Protein AF-0000000077715214 (afdb_homodimer)

Secondary structure (DSSP, 8-state):
-PPPEEEEE-TT--EE------SSEEEEEEEETTS-EEEEEEEETTEEEE-GGGTTTEEE-HHHHHTT---EEE-S--GGG-EEEEEEETTTEEEEEEEEE--TTS---------SSS-----EEE--B------/-PPPEEEEE-TT--EE------SSEEEEEEEETTS-EEEEEEEETTEEEE-GGGTTTEEE-HHHHHTT---EEE-S--GGG-EEEEEEETTTEEEEEEEEE--TTS---------SSS-----EEE--B------

InterPro domains:
  IPR013106 Immunoglobulin V-set domain [PF07686] (7-84)
  IPR013783 Immunoglobulin-like fold [G3DSA:2.60.40.10] (1-109)
  IPR036179 Immunoglobulin-like domain superfamily [SSF48726] (3-102)
  IPR050504 BTN/MOG-like [PTHR24100] (2-103)

Organism: NCBI:txid369639

Solvent-accessible surface area (backbone atoms only — not comparable to full-atom values): 15029 Å² total; per-residue (Å²): 122,72,72,44,40,31,32,46,47,42,61,62,38,35,33,48,50,97,54,79,50,46,77,56,28,25,38,34,37,33,39,31,83,84,58,47,74,44,65,44,38,36,38,40,69,83,42,80,47,55,33,82,94,35,54,92,30,52,45,73,28,64,74,39,41,76,73,75,34,49,25,42,27,41,41,57,33,42,62,79,67,19,29,34,34,39,36,32,34,61,73,63,48,69,47,35,32,36,35,44,46,36,56,92,87,50,71,71,73,76,70,63,82,64,56,96,77,74,76,68,83,50,65,70,41,70,54,60,62,57,74,72,69,81,129,123,71,72,46,40,30,32,46,47,43,62,62,38,37,35,50,51,96,54,80,50,45,78,57,29,25,37,35,36,33,38,30,80,84,60,48,74,44,65,44,36,38,37,37,68,82,42,81,47,55,34,85,94,36,54,91,30,51,45,74,29,64,74,40,41,77,72,75,35,49,26,41,27,40,41,56,34,43,62,79,66,19,29,34,33,39,35,32,34,59,72,63,48,69,47,34,34,36,36,43,45,38,55,94,86,51,71,72,73,76,69,63,83,63,56,96,78,74,78,69,85,51,67,69,43,71,54,60,61,58,73,72,70,81,126

pLDDT: mean 78.72, std 21.44, range [30.53, 98.06]

Radius of gyration: 19.39 Å; Cα contacts (8 Å, |Δi|>4): 602; chains: 2; bounding box: 37×60×42 Å

Structure (mmCIF, N/CA/C/O backbone):
data_AF-0000000077715214-model_v1
#
loop_
_entity.id
_entity.type
_entity.pdbx_description
1 polymer 'Immunoglobulin V-set domain-containing protein'
#
loop_
_atom_site.group_PDB
_atom_site.id
_atom_site.type_symbol
_atom_site.label_atom_id
_atom_site.label_alt_id
_atom_site.label_comp_id
_atom_site.label_asym_id
_ato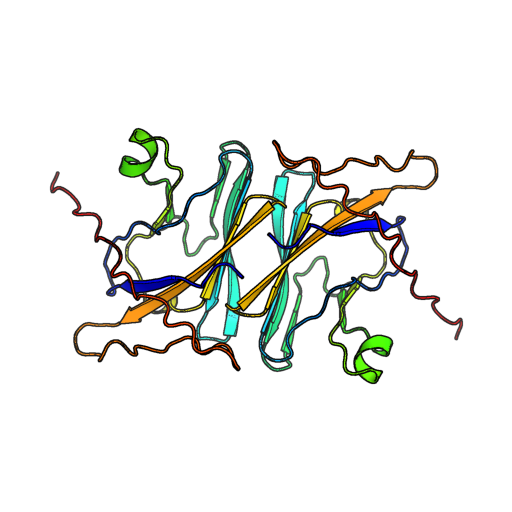m_site.label_entity_id
_atom_site.label_seq_id
_atom_site.pdbx_PDB_ins_code
_atom_site.Cartn_x
_atom_site.Cartn_y
_atom_site.Cartn_z
_atom_site.occupancy
_atom_site.B_iso_or_equiv
_atom_site.auth_seq_id
_atom_site.auth_comp_id
_atom_site.auth_asym_id
_atom_site.auth_atom_id
_atom_site.pdbx_PDB_model_num
ATOM 1 N N . MET A 1 1 ? -5.102 -5.531 15.375 1 40.94 1 MET A N 1
ATOM 2 C CA . MET A 1 1 ? -5.227 -4.578 14.281 1 40.94 1 MET A CA 1
ATOM 3 C C . MET A 1 1 ? -4.73 -3.197 14.695 1 40.94 1 MET A C 1
ATOM 5 O O . MET A 1 1 ? -4.984 -2.756 15.82 1 40.94 1 MET A O 1
ATOM 9 N N . VAL A 1 2 ? -3.57 -2.76 14.258 1 49.41 2 VAL A N 1
ATOM 10 C CA . VAL A 1 2 ? -3.094 -1.436 14.648 1 49.41 2 VAL A CA 1
ATOM 11 C C . VAL A 1 2 ? -4.16 -0.391 14.328 1 49.41 2 VAL A C 1
ATOM 13 O O . VAL A 1 2 ? -4.734 -0.39 13.242 1 49.41 2 VAL A O 1
ATOM 16 N N . PRO A 1 3 ? -4.594 0.184 15.344 1 57.06 3 PRO A N 1
ATOM 17 C CA . PRO A 1 3 ? -5.645 1.185 15.141 1 57.06 3 PRO A CA 1
ATOM 18 C C . PRO A 1 3 ? -5.246 2.268 14.141 1 57.06 3 PRO A C 1
ATOM 20 O O . PRO A 1 3 ? -4.066 2.623 14.047 1 57.06 3 PRO A O 1
ATOM 23 N N . THR A 1 4 ? -6.234 2.475 13.203 1 72.56 4 THR A N 1
ATOM 24 C CA . THR A 1 4 ? -6.078 3.578 12.258 1 72.56 4 THR A CA 1
ATOM 25 C C . THR A 1 4 ? -6.023 4.914 13 1 72.56 4 THR A C 1
ATOM 27 O O . THR A 1 4 ? -6.852 5.18 13.867 1 72.56 4 THR A O 1
ATOM 30 N N . ARG A 1 5 ? -4.945 5.652 12.883 1 74.94 5 ARG A N 1
ATOM 31 C CA . ARG A 1 5 ? -4.836 7 13.43 1 74.94 5 ARG A CA 1
ATOM 32 C C . ARG A 1 5 ? -5.578 8.008 12.562 1 74.94 5 ARG A C 1
ATOM 34 O O . ARG A 1 5 ? -5.531 7.922 11.328 1 74.94 5 ARG A O 1
ATOM 41 N N . ILE A 1 6 ? -6.359 8.906 13.266 1 82.38 6 ILE A N 1
ATOM 42 C CA . ILE A 1 6 ? -7.059 9.961 12.547 1 82.38 6 ILE A CA 1
ATOM 43 C C . ILE A 1 6 ? -6.371 11.297 12.789 1 82.38 6 ILE A C 1
ATOM 45 O O . ILE A 1 6 ? -6.164 11.695 13.938 1 82.38 6 ILE A O 1
ATOM 49 N N . ILE A 1 7 ? -6.043 11.953 11.719 1 83.06 7 ILE A N 1
ATOM 50 C CA . ILE A 1 7 ? -5.383 13.25 11.836 1 83.06 7 ILE A CA 1
ATOM 51 C C . ILE A 1 7 ? -6.156 14.297 11.031 1 83.06 7 ILE A C 1
ATOM 53 O O . ILE A 1 7 ? -6.738 13.984 9.992 1 83.06 7 ILE A O 1
ATOM 57 N N . SER A 1 8 ? -6.145 15.461 11.539 1 84.62 8 SER A N 1
ATOM 58 C CA . SER A 1 8 ? -6.77 16.594 10.852 1 84.62 8 SER A CA 1
ATOM 59 C C . SER A 1 8 ? -5.738 17.641 10.469 1 84.62 8 SER A C 1
ATOM 61 O O . SER A 1 8 ? -4.781 17.875 11.211 1 84.62 8 SER A O 1
ATOM 63 N N . ALA A 1 9 ? -5.988 18.203 9.281 1 86.25 9 ALA A N 1
ATOM 64 C CA . ALA A 1 9 ? -5.129 19.297 8.82 1 86.25 9 ALA A CA 1
ATOM 65 C C . ALA A 1 9 ? -5.922 20.312 8.016 1 86.25 9 ALA A C 1
ATOM 67 O O . ALA A 1 9 ? -7.062 20.062 7.625 1 86.25 9 ALA A O 1
ATOM 68 N N . HIS A 1 10 ? -5.324 21.516 7.844 1 88.5 10 HIS A N 1
ATOM 69 C CA . HIS A 1 10 ? -5.941 22.562 7.043 1 88.5 10 HIS A CA 1
ATOM 70 C C . HIS A 1 10 ? -5.203 22.75 5.723 1 88.5 10 HIS A C 1
ATOM 72 O O . HIS A 1 10 ? -3.977 22.625 5.672 1 88.5 10 HIS A O 1
ATOM 78 N N . PRO A 1 11 ? -6.023 23.125 4.734 1 92.25 11 PRO A N 1
ATOM 79 C CA . PRO A 1 11 ? -5.352 23.391 3.463 1 92.25 11 PRO A CA 1
ATOM 80 C C . PRO A 1 11 ? -4.246 24.438 3.592 1 92.25 11 PRO A C 1
ATOM 82 O O . PRO A 1 11 ? -4.406 25.422 4.312 1 92.25 11 PRO A O 1
ATOM 85 N N . GLY A 1 12 ? -3.1 24.094 2.922 1 91.88 12 GLY A N 1
ATOM 86 C CA . GLY A 1 12 ? -2 25.047 2.92 1 91.88 12 GLY A CA 1
ATOM 87 C C . GLY A 1 12 ? -1.01 24.828 4.047 1 91.88 12 GLY A C 1
ATOM 88 O O . GLY A 1 12 ? 0.09 25.375 4.035 1 91.88 12 GLY A O 1
ATOM 89 N N . SER A 1 13 ? -1.338 23.984 5.008 1 86.94 13 SER A N 1
ATOM 90 C CA . SER A 1 13 ? -0.454 23.75 6.145 1 86.94 13 SER A CA 1
ATOM 91 C C . SER A 1 13 ? 0.646 22.75 5.785 1 86.94 13 SER A C 1
ATOM 93 O O . SER A 1 13 ? 0.543 22.047 4.785 1 86.94 13 SER A O 1
ATOM 95 N N . ASP A 1 14 ? 1.741 22.859 6.492 1 88.62 14 ASP A N 1
ATOM 96 C CA . ASP A 1 14 ? 2.793 21.844 6.484 1 88.62 14 ASP A CA 1
ATOM 97 C C . ASP A 1 14 ? 2.709 20.953 7.723 1 88.62 14 ASP A C 1
ATOM 99 O O . ASP A 1 14 ? 2.664 21.453 8.852 1 88.62 14 ASP A O 1
ATOM 103 N N . ILE A 1 15 ? 2.74 19.656 7.488 1 89.75 15 ILE A N 1
ATOM 104 C CA . ILE A 1 15 ? 2.586 18.781 8.641 1 89.75 15 ILE A CA 1
ATOM 105 C C . ILE A 1 15 ? 3.631 17.672 8.594 1 89.75 15 ILE A C 1
ATOM 107 O O . ILE A 1 15 ? 4.152 17.344 7.523 1 89.75 15 ILE A O 1
ATOM 111 N N . ILE A 1 16 ? 3.939 17.156 9.805 1 89.88 16 ILE A N 1
ATOM 112 C CA . ILE A 1 16 ? 4.719 15.938 9.914 1 89.88 16 ILE A CA 1
ATOM 113 C C . ILE A 1 16 ? 3.785 14.742 10.125 1 89.88 16 ILE A C 1
ATOM 115 O O . ILE A 1 16 ? 2.941 14.758 11.023 1 89.88 16 ILE A O 1
ATOM 119 N N . LEU A 1 17 ? 3.873 13.82 9.219 1 90.62 17 LEU A N 1
ATOM 120 C CA . LEU A 1 17 ? 3.053 12.625 9.367 1 90.62 17 LEU A CA 1
ATOM 121 C C . LEU A 1 17 ? 3.547 11.773 10.531 1 90.62 17 LEU A C 1
ATOM 123 O O . LEU A 1 17 ? 4.738 11.469 10.625 1 90.62 17 LEU A O 1
ATOM 127 N N . PRO A 1 18 ? 2.631 11.438 11.461 1 85.38 18 PRO A N 1
ATOM 128 C CA . PRO A 1 18 ? 3.039 10.695 12.656 1 85.38 18 PRO A CA 1
ATOM 129 C C . PRO A 1 18 ? 3.303 9.219 12.375 1 85.38 18 PRO A C 1
ATOM 131 O O . PRO A 1 18 ? 2.654 8.352 12.961 1 85.38 18 PRO A O 1
ATOM 134 N N . VAL A 1 19 ? 4.16 8.93 11.586 1 85.94 19 VAL A N 1
ATOM 135 C CA . VAL A 1 19 ? 4.523 7.566 11.227 1 85.94 19 VAL A CA 1
ATOM 136 C C . VAL A 1 19 ? 6.031 7.379 11.359 1 85.94 19 VAL A C 1
ATOM 138 O O . VAL A 1 19 ? 6.789 8.352 11.328 1 85.94 19 VAL A O 1
ATOM 141 N N . HIS A 1 20 ? 6.375 6.172 11.594 1 86.94 20 HIS A N 1
ATOM 142 C CA . HIS A 1 20 ? 7.785 5.805 11.664 1 86.94 20 HIS A CA 1
ATOM 143 C C . HIS A 1 20 ? 8.172 4.902 10.5 1 86.94 20 HIS A C 1
ATOM 145 O O . HIS A 1 20 ? 7.805 3.725 10.469 1 86.94 20 HIS A O 1
ATOM 151 N N . LEU A 1 21 ? 8.977 5.477 9.68 1 91.25 21 LEU A N 1
ATOM 152 C CA . LEU A 1 21 ? 9.406 4.707 8.516 1 91.25 21 LEU A CA 1
ATOM 153 C C . LEU A 1 21 ? 10.633 3.863 8.852 1 91.25 21 LEU A C 1
ATOM 155 O O . LEU A 1 21 ? 11.367 4.176 9.789 1 91.25 21 LEU A O 1
ATOM 159 N N . SER A 1 22 ? 10.766 2.783 8.156 1 90.12 22 SER A N 1
ATOM 160 C CA . SER A 1 22 ? 11.953 1.941 8.281 1 90.12 22 SER A CA 1
ATOM 161 C C . SER A 1 22 ? 13.109 2.48 7.445 1 90.12 22 SER A C 1
ATOM 163 O O . SER A 1 22 ? 12.906 2.943 6.324 1 90.12 22 SER A O 1
ATOM 165 N N . PRO A 1 23 ? 14.352 2.395 7.973 1 86.75 23 PRO A N 1
ATOM 166 C CA . PRO A 1 23 ? 15.5 2.855 7.184 1 86.75 23 PRO A CA 1
ATOM 167 C C . PRO A 1 23 ? 15.797 1.948 5.996 1 86.75 23 PRO A C 1
ATOM 169 O O . PRO A 1 23 ? 16.547 2.336 5.094 1 86.75 23 PRO A O 1
ATOM 172 N N . GLU A 1 24 ? 15.242 0.754 6 1 89.88 24 GLU A N 1
ATOM 173 C CA . GLU A 1 24 ? 15.516 -0.171 4.906 1 89.88 24 GLU A CA 1
ATOM 174 C C . GLU A 1 24 ? 14.57 0.07 3.734 1 89.88 24 GLU A C 1
ATOM 176 O O . GLU A 1 24 ? 15.008 0.373 2.623 1 89.88 24 GLU A O 1
ATOM 181 N N . THR A 1 25 ? 13.289 -0.135 3.963 1 92.19 25 THR A N 1
ATOM 182 C CA . THR A 1 25 ? 12.297 0.072 2.912 1 92.19 25 THR A CA 1
ATOM 183 C C . THR A 1 25 ? 10.953 0.482 3.51 1 92.19 25 THR A C 1
ATOM 185 O O . THR A 1 25 ? 10.523 -0.073 4.523 1 92.19 25 THR A O 1
ATOM 188 N N . SER A 1 26 ? 10.344 1.485 2.953 1 95.56 26 SER A N 1
ATOM 189 C CA . SER A 1 26 ? 9.016 1.944 3.32 1 95.56 26 SER A CA 1
ATOM 190 C C . SER A 1 26 ? 8.25 2.469 2.105 1 95.56 26 SER A C 1
ATOM 192 O O . SER A 1 26 ? 8.867 2.881 1.116 1 95.56 26 SER A O 1
ATOM 194 N N . ALA A 1 27 ? 6.992 2.43 2.172 1 97.44 27 ALA A N 1
ATOM 195 C CA . ALA A 1 27 ? 6.172 2.986 1.099 1 97.44 27 ALA A CA 1
ATOM 196 C C . ALA A 1 27 ? 4.895 3.611 1.652 1 97.44 27 ALA A C 1
ATOM 198 O O . ALA A 1 27 ? 4.426 3.23 2.727 1 97.44 27 ALA A O 1
ATOM 199 N N . TRP A 1 28 ? 4.406 4.641 0.948 1 97.62 28 TRP A N 1
ATOM 200 C CA . TRP A 1 28 ? 3.168 5.34 1.268 1 97.62 28 TRP A CA 1
ATOM 201 C C . TRP A 1 28 ? 2.178 5.25 0.111 1 97.62 28 TRP A C 1
ATOM 203 O O . TRP A 1 28 ? 2.436 5.77 -0.977 1 97.62 28 TRP A O 1
ATOM 213 N N . THR A 1 29 ? 1.051 4.582 0.295 1 97.81 29 THR A N 1
ATOM 214 C CA . THR A 1 29 ? -0.066 4.52 -0.642 1 97.81 29 THR A CA 1
ATOM 215 C C . THR A 1 29 ? -1.294 5.219 -0.067 1 97.81 29 THR A C 1
ATOM 217 O O . THR A 1 29 ? -1.598 5.074 1.119 1 97.81 29 THR A O 1
ATOM 220 N N . SER A 1 30 ? -2.002 5.898 -0.888 1 96.81 30 SER A N 1
ATOM 221 C CA . SER A 1 30 ? -3.164 6.648 -0.422 1 96.81 30 SER A CA 1
ATOM 222 C C . SER A 1 30 ? -4.426 6.234 -1.172 1 96.81 30 SER A C 1
ATOM 224 O O . SER A 1 30 ? -4.414 6.109 -2.398 1 96.81 30 SER A O 1
ATOM 226 N N . ASP A 1 31 ? -5.445 5.973 -0.42 1 95.75 31 ASP A N 1
ATOM 227 C CA . ASP A 1 31 ? -6.797 5.852 -0.957 1 95.75 31 ASP A CA 1
ATOM 228 C C . ASP A 1 31 ? -7.559 7.168 -0.82 1 95.75 31 ASP A C 1
ATOM 230 O O . ASP A 1 31 ? -8.055 7.496 0.261 1 95.75 31 ASP A O 1
ATOM 234 N N . GLY A 1 32 ? -7.73 7.82 -1.931 1 94.06 32 GLY A N 1
ATOM 235 C CA . GLY A 1 32 ? -8.383 9.125 -1.904 1 94.06 32 GLY A CA 1
ATOM 236 C C . GLY A 1 32 ? -9.891 9.031 -1.772 1 94.06 32 GLY A C 1
ATOM 237 O O . GLY A 1 32 ? -10.469 7.949 -1.895 1 94.06 32 GLY A O 1
ATOM 238 N N . LEU A 1 33 ? -10.438 10.25 -1.553 1 91.5 33 LEU A N 1
ATOM 239 C CA . LEU A 1 33 ? -11.883 10.32 -1.411 1 91.5 33 LEU A CA 1
ATOM 240 C C . LEU A 1 33 ? -12.578 10.047 -2.742 1 91.5 33 LEU A C 1
ATOM 242 O O . LEU A 1 33 ? -13.766 9.719 -2.773 1 91.5 33 LEU A O 1
ATOM 246 N N . ASP A 1 34 ? -11.836 10.172 -3.781 1 89.44 34 ASP A N 1
ATOM 247 C CA . ASP A 1 34 ? -12.406 9.922 -5.102 1 89.44 34 ASP A CA 1
ATOM 248 C C . ASP A 1 34 ? -12.438 8.422 -5.41 1 89.44 34 ASP A C 1
ATOM 250 O O . ASP A 1 34 ? -12.898 8.016 -6.477 1 89.44 34 ASP A O 1
ATOM 254 N N . GLY A 1 35 ? -11.953 7.676 -4.551 1 89.19 35 GLY A N 1
ATOM 255 C CA . GLY A 1 35 ? -11.969 6.23 -4.734 1 89.19 35 GLY A CA 1
ATOM 256 C C . GLY A 1 35 ? -10.719 5.699 -5.402 1 89.19 35 GLY A C 1
ATOM 257 O O . GLY A 1 35 ? -10.57 4.488 -5.582 1 89.19 35 GLY A O 1
ATOM 258 N N . GLY A 1 36 ? -9.828 6.551 -5.785 1 92.75 36 GLY A N 1
ATOM 259 C CA . GLY A 1 36 ? -8.586 6.113 -6.398 1 92.75 36 GLY A CA 1
ATOM 260 C C . GLY A 1 36 ? -7.504 5.777 -5.383 1 92.75 36 GLY A C 1
ATOM 261 O O . GLY A 1 36 ? -7.516 6.301 -4.266 1 92.75 36 GLY A O 1
ATOM 262 N N . THR A 1 37 ? -6.66 4.797 -5.734 1 96.25 37 THR A N 1
ATOM 263 C CA . THR A 1 37 ? -5.469 4.488 -4.953 1 96.25 37 THR A CA 1
ATOM 264 C C . THR A 1 37 ? -4.211 4.953 -5.68 1 96.25 37 THR A C 1
ATOM 266 O O . THR A 1 37 ? -4.094 4.789 -6.898 1 96.25 37 THR A O 1
ATOM 269 N N . THR A 1 38 ? -3.309 5.59 -4.957 1 96.75 38 THR A N 1
ATOM 270 C CA . THR A 1 38 ? -2.094 6.117 -5.566 1 96.75 38 THR A CA 1
ATOM 271 C C . THR A 1 38 ? -0.875 5.809 -4.703 1 96.75 38 THR A C 1
ATOM 273 O O . THR A 1 38 ? -0.918 5.969 -3.479 1 96.75 38 THR A O 1
ATOM 276 N N . LEU A 1 39 ? 0.166 5.281 -5.344 1 97.88 39 LEU A N 1
ATOM 277 C CA . LEU A 1 39 ? 1.457 5.207 -4.668 1 97.88 39 LEU A CA 1
ATOM 278 C C . LEU A 1 39 ? 2.133 6.574 -4.637 1 97.88 39 LEU A C 1
ATOM 280 O O . LEU A 1 39 ? 2.49 7.117 -5.684 1 97.88 39 LEU A O 1
ATOM 284 N N . ILE A 1 40 ? 2.34 7.094 -3.486 1 98.06 40 ILE A N 1
ATOM 285 C CA . ILE A 1 40 ? 2.799 8.477 -3.354 1 98.06 40 ILE A CA 1
ATOM 286 C C . ILE A 1 40 ? 4.316 8.5 -3.189 1 98.06 40 ILE A C 1
ATOM 288 O O . ILE A 1 40 ? 5 9.336 -3.789 1 98.06 40 ILE A O 1
ATOM 292 N N . TYR A 1 41 ? 4.84 7.59 -2.381 1 97.19 41 TYR A N 1
ATOM 293 C CA . TYR A 1 41 ? 6.219 7.676 -1.909 1 97.19 41 TYR A CA 1
ATOM 294 C C . TYR A 1 41 ? 6.797 6.285 -1.666 1 97.19 41 TYR A C 1
ATOM 296 O O . TYR A 1 41 ? 6.094 5.383 -1.213 1 97.19 41 TYR A O 1
ATOM 304 N N . HIS A 1 42 ? 7.992 6.121 -1.957 1 96.06 42 HIS A N 1
ATOM 305 C CA . HIS A 1 42 ? 8.711 4.91 -1.573 1 96.06 42 HIS A CA 1
ATOM 306 C C . HIS A 1 42 ? 10.164 5.223 -1.233 1 96.06 42 HIS A C 1
ATOM 308 O O . HIS A 1 42 ? 10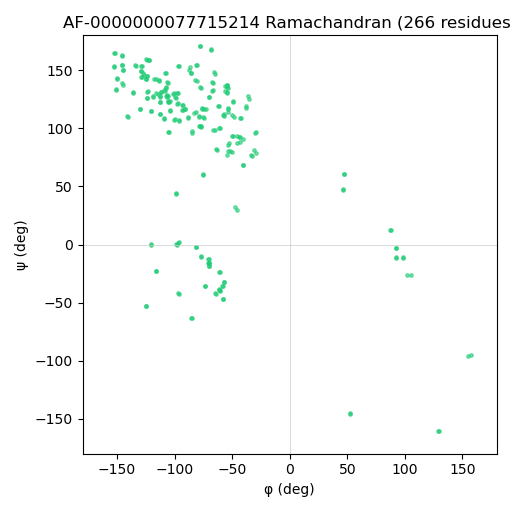.789 6.07 -1.872 1 96.06 42 HIS A O 1
ATOM 314 N N . TYR A 1 43 ? 10.656 4.66 -0.206 1 94.38 43 TYR A N 1
ATOM 315 C CA . TYR A 1 43 ? 12.031 4.73 0.286 1 94.38 43 TYR A CA 1
ATOM 316 C C . TYR A 1 43 ? 12.703 3.369 0.211 1 94.38 43 TYR A C 1
ATOM 318 O O . TYR A 1 43 ? 12.117 2.354 0.596 1 94.38 43 TYR A O 1
ATOM 326 N N . ASN A 1 44 ? 13.852 3.312 -0.356 1 93.69 44 ASN A N 1
ATOM 327 C CA . ASN A 1 44 ? 14.633 2.082 -0.413 1 93.69 44 ASN A CA 1
ATOM 328 C C . ASN A 1 44 ? 16.125 2.352 -0.189 1 93.69 44 ASN A C 1
ATOM 330 O O . ASN A 1 44 ? 16.797 2.891 -1.066 1 93.69 44 ASN A O 1
ATOM 334 N N . LYS A 1 45 ? 16.578 1.918 0.94 1 90.12 45 LYS A N 1
ATOM 335 C CA . LYS A 1 45 ? 18 1.999 1.291 1 90.12 45 LYS A CA 1
ATOM 336 C C . LYS A 1 45 ? 18.562 3.381 0.977 1 90.12 45 LYS A C 1
ATOM 338 O O . LYS A 1 45 ? 19.594 3.498 0.309 1 90.12 45 LYS A O 1
ATOM 343 N N . GLY A 1 46 ? 17.906 4.398 1.35 1 88.38 46 GLY A N 1
ATOM 344 C CA . GLY A 1 46 ? 18.406 5.762 1.255 1 88.38 46 GLY A CA 1
ATOM 345 C C . GLY A 1 46 ? 17.891 6.504 0.038 1 88.38 46 GLY A C 1
ATOM 346 O O . GLY A 1 46 ? 18.094 7.711 -0.092 1 88.38 46 GLY A O 1
ATOM 347 N N . GLN A 1 47 ? 17.297 5.867 -0.83 1 92.06 47 GLN A N 1
ATOM 348 C CA . GLN A 1 47 ? 16.734 6.504 -2.018 1 92.06 47 GLN A CA 1
ATOM 349 C C . GLN A 1 47 ? 15.25 6.797 -1.841 1 92.06 47 GLN A C 1
ATOM 351 O O . GLN A 1 47 ? 14.492 5.938 -1.378 1 92.06 47 GLN A O 1
ATOM 356 N N . GLU A 1 48 ? 14.891 8.078 -2.154 1 93.38 48 GLU A N 1
ATOM 357 C CA . GLU A 1 48 ? 13.5 8.508 -2.086 1 93.38 48 GLU A CA 1
ATOM 358 C C . GLU A 1 48 ? 12.898 8.664 -3.48 1 93.38 48 GLU A C 1
ATOM 360 O O . GLU A 1 48 ? 13.5 9.297 -4.352 1 93.38 48 GLU A O 1
ATOM 365 N N . ILE A 1 49 ? 11.797 8.055 -3.699 1 94.88 49 ILE A N 1
ATOM 366 C CA . ILE A 1 49 ? 11.055 8.234 -4.941 1 94.88 49 ILE A CA 1
ATOM 367 C C . ILE A 1 49 ? 9.633 8.703 -4.629 1 94.88 49 ILE A C 1
ATOM 369 O O . ILE A 1 49 ? 8.961 8.133 -3.766 1 94.88 49 ILE A O 1
ATOM 373 N N . THR A 1 50 ? 9.188 9.75 -5.164 1 96.06 50 THR A N 1
ATOM 374 C CA . THR A 1 50 ? 7.852 10.297 -4.992 1 96.06 50 THR A CA 1
ATOM 375 C C . THR A 1 50 ? 7.156 10.461 -6.34 1 96.06 50 THR A C 1
ATOM 377 O O . THR A 1 50 ? 7.812 10.664 -7.363 1 96.06 50 THR A O 1
ATOM 380 N N . ASN A 1 51 ? 5.852 10.242 -6.324 1 95.38 51 ASN A N 1
ATOM 381 C CA . ASN A 1 51 ? 5.164 10.477 -7.59 1 95.38 51 ASN A CA 1
ATOM 382 C C . ASN A 1 51 ? 5.152 11.961 -7.949 1 95.38 51 ASN A C 1
ATOM 384 O O . ASN A 1 51 ? 5.453 12.812 -7.109 1 95.38 51 ASN A O 1
ATOM 388 N N . ASN A 1 52 ? 4.777 12.273 -9.18 1 93.38 52 ASN A N 1
ATOM 389 C CA . ASN A 1 52 ? 4.926 13.617 -9.734 1 93.38 52 ASN A CA 1
ATOM 390 C C . ASN A 1 52 ? 4.129 14.648 -8.945 1 93.38 52 ASN A C 1
ATOM 392 O O . ASN A 1 52 ? 4.621 15.742 -8.672 1 93.38 52 ASN A O 1
ATOM 396 N N . ASP A 1 53 ? 2.977 14.359 -8.492 1 94.25 53 ASP A N 1
ATOM 397 C CA . ASP A 1 53 ? 2.088 15.297 -7.816 1 94.25 53 ASP A CA 1
ATOM 398 C C . ASP A 1 53 ? 2.621 15.664 -6.434 1 94.25 53 ASP A C 1
ATOM 400 O O . ASP A 1 53 ? 2.227 16.688 -5.859 1 94.25 53 ASP A O 1
ATOM 404 N N . TYR A 1 54 ? 3.559 14.867 -5.949 1 97 54 TYR A N 1
ATOM 405 C CA . TYR A 1 54 ? 3.973 15.039 -4.559 1 97 54 TYR A CA 1
ATOM 406 C C . TYR A 1 54 ? 5.457 15.367 -4.473 1 97 54 TYR A C 1
ATOM 408 O O . TYR A 1 54 ? 5.992 15.57 -3.377 1 97 54 TYR A O 1
ATOM 416 N N . GLU A 1 55 ? 6.176 15.461 -5.512 1 94.88 55 GLU A N 1
ATOM 417 C CA . GLU A 1 55 ? 7.629 15.594 -5.574 1 94.88 55 GLU A CA 1
ATOM 418 C C . GLU A 1 55 ? 8.102 16.828 -4.812 1 94.88 55 GLU A C 1
ATOM 420 O O . GLU A 1 55 ? 9.117 16.781 -4.109 1 94.88 55 GLU A O 1
ATOM 425 N N . LYS A 1 56 ? 7.402 17.922 -4.801 1 94.62 56 LYS A N 1
ATOM 426 C CA . LYS A 1 56 ? 7.824 19.141 -4.121 1 94.62 56 LYS A CA 1
ATOM 427 C C . LYS A 1 56 ? 7.156 19.281 -2.754 1 94.62 56 LYS A C 1
ATOM 429 O O . LYS A 1 56 ? 7.43 20.219 -2.008 1 94.62 56 LYS A O 1
ATOM 434 N N . ARG A 1 57 ? 6.332 18.297 -2.426 1 97.38 57 ARG A N 1
ATOM 435 C CA . ARG A 1 57 ? 5.52 18.469 -1.228 1 97.38 57 ARG A CA 1
ATOM 436 C C . ARG A 1 57 ? 5.875 17.438 -0.161 1 97.38 57 ARG A C 1
ATOM 438 O O . ARG A 1 57 ? 5.605 17.641 1.023 1 97.38 57 ARG A O 1
ATOM 445 N N . VAL A 1 58 ? 6.473 16.297 -0.591 1 96.56 58 VAL A N 1
ATOM 446 C CA . VAL A 1 58 ? 6.789 15.242 0.362 1 96.56 58 VAL A CA 1
ATOM 447 C C . VAL A 1 58 ? 8.305 15.102 0.495 1 96.56 58 VAL A C 1
ATOM 449 O O . VAL A 1 58 ? 9.016 15.016 -0.509 1 96.56 58 VAL A O 1
ATOM 452 N N . SER A 1 59 ? 8.797 15.141 1.631 1 93.06 59 SER A N 1
ATOM 453 C CA . SER A 1 59 ? 10.211 14.922 1.936 1 93.06 59 SER A CA 1
ATOM 454 C C . SER A 1 59 ? 10.391 14.359 3.344 1 93.06 59 SER A C 1
ATOM 456 O O . SER A 1 59 ? 9.453 14.383 4.148 1 93.06 59 SER A O 1
ATOM 458 N N . LEU A 1 60 ? 11.594 13.836 3.582 1 92.62 60 LEU A N 1
ATOM 459 C CA . LEU A 1 60 ? 11.922 13.43 4.945 1 92.62 60 LEU A CA 1
ATOM 460 C C . LEU A 1 60 ? 12.016 14.641 5.867 1 92.62 60 LEU A C 1
ATOM 462 O O . LEU A 1 60 ? 12.547 15.68 5.48 1 92.62 60 LEU A O 1
ATOM 466 N N . SER A 1 61 ? 11.477 14.5 7.078 1 89.88 61 SER A N 1
ATOM 467 C CA . SER A 1 61 ? 11.539 15.57 8.07 1 89.88 61 SER A CA 1
ATOM 468 C C . SER A 1 61 ? 12.945 15.711 8.641 1 89.88 61 SER A C 1
ATOM 470 O O . SER A 1 61 ? 13.438 14.82 9.336 1 89.88 61 SER A O 1
ATOM 472 N N . ILE A 1 62 ? 13.555 16.828 8.422 1 85.88 62 ILE A N 1
ATOM 473 C CA . ILE A 1 62 ? 14.898 17.078 8.938 1 85.88 62 ILE A CA 1
ATOM 474 C C . ILE A 1 62 ? 14.867 17.109 10.461 1 85.88 62 ILE A C 1
ATOM 476 O O . ILE A 1 62 ? 15.75 16.531 11.109 1 85.88 62 ILE A O 1
ATOM 480 N N . GLN A 1 63 ? 13.844 17.734 10.992 1 84.06 63 GLN A N 1
ATOM 481 C CA . GLN A 1 63 ? 13.68 17.828 12.438 1 84.06 63 GLN A CA 1
ATOM 482 C C . GLN A 1 63 ? 13.617 16.453 13.078 1 84.06 63 GLN A C 1
ATOM 484 O O . GLN A 1 63 ? 14.297 16.188 14.07 1 84.06 63 GLN A O 1
ATOM 489 N N . GLU A 1 64 ? 12.844 15.617 12.508 1 85.19 64 GLU A N 1
ATOM 490 C CA . GLU A 1 64 ? 12.68 14.273 13.062 1 85.19 64 GLU A CA 1
ATOM 491 C C . GLU A 1 64 ? 13.914 13.422 12.812 1 85.19 64 GLU A C 1
ATOM 493 O O . GLU A 1 64 ? 14.273 12.578 13.641 1 85.19 64 GLU A O 1
ATOM 498 N N . LEU A 1 65 ? 14.5 13.633 11.68 1 85.25 65 LEU A N 1
ATOM 499 C CA . LEU A 1 65 ? 15.703 12.883 11.328 1 85.25 65 LEU A CA 1
ATOM 500 C C . LEU A 1 65 ? 16.812 13.148 12.336 1 85.25 65 LEU A C 1
ATOM 502 O O . LEU A 1 65 ? 17.562 12.234 12.711 1 85.25 65 LEU A O 1
ATOM 506 N N . LYS A 1 66 ? 16.938 14.344 12.766 1 87.75 66 LYS A N 1
ATOM 507 C CA . LYS A 1 66 ? 17.922 14.711 13.773 1 87.75 66 LYS A CA 1
ATOM 508 C C . LYS A 1 66 ? 17.688 13.953 15.078 1 87.75 66 LYS A C 1
ATOM 510 O O . LYS A 1 66 ? 18.625 13.742 15.852 1 87.75 66 LYS A O 1
ATOM 515 N N . ARG A 1 67 ? 16.5 13.531 15.258 1 87.06 67 ARG A N 1
ATOM 516 C CA . ARG A 1 67 ? 16.141 12.781 16.453 1 87.06 67 ARG A CA 1
ATOM 517 C C . ARG A 1 67 ? 16.188 11.281 16.188 1 87.06 67 ARG A C 1
ATOM 519 O O . ARG A 1 67 ? 15.766 10.484 17.031 1 87.06 67 ARG A O 1
ATOM 526 N N . GLY A 1 68 ? 16.578 10.859 14.977 1 84.19 68 GLY A N 1
ATOM 527 C CA . GLY A 1 68 ? 16.719 9.461 14.609 1 84.19 68 GLY A CA 1
ATOM 528 C C . GLY A 1 68 ? 15.422 8.852 14.102 1 84.19 68 GLY A C 1
ATOM 529 O O . GLY A 1 68 ? 15.273 7.625 14.07 1 84.19 68 GLY A O 1
ATOM 530 N N . ASN A 1 69 ? 14.508 9.781 13.844 1 83.5 69 ASN A N 1
ATOM 531 C CA . ASN A 1 69 ? 13.219 9.32 13.344 1 83.5 69 ASN A CA 1
ATOM 532 C C . ASN A 1 69 ? 13.055 9.594 11.859 1 83.5 69 ASN A C 1
ATOM 534 O O . ASN A 1 69 ? 13.273 10.719 11.398 1 83.5 69 ASN A O 1
ATOM 538 N N . LEU A 1 70 ? 12.797 8.508 11.125 1 88.56 70 LEU A N 1
ATOM 539 C CA . LEU A 1 70 ? 12.469 8.656 9.719 1 88.56 70 LEU A CA 1
ATOM 540 C C . LEU A 1 70 ? 10.977 8.93 9.531 1 88.56 70 LEU A C 1
ATOM 542 O O . LEU A 1 70 ? 10.164 8.008 9.602 1 88.56 70 LEU A O 1
ATOM 546 N N . ALA A 1 71 ? 10.734 10.289 9.422 1 89.56 71 ALA A N 1
ATOM 547 C CA . ALA A 1 71 ? 9.359 10.734 9.266 1 89.56 71 ALA A CA 1
ATOM 548 C C . ALA A 1 71 ? 9.195 11.578 8 1 89.56 71 ALA A C 1
ATOM 550 O O . ALA A 1 71 ? 10.18 12.102 7.469 1 89.56 71 ALA A O 1
ATOM 551 N N . LEU A 1 72 ? 7.973 11.656 7.551 1 94.44 72 LEU A N 1
ATOM 552 C CA . LEU A 1 72 ? 7.719 12.414 6.328 1 94.44 72 LEU A CA 1
ATOM 553 C C . LEU A 1 72 ? 7.043 13.75 6.648 1 94.44 72 LEU A C 1
ATOM 555 O O . LEU A 1 72 ? 6.184 13.812 7.531 1 94.44 72 LEU A O 1
ATOM 559 N N . THR A 1 73 ? 7.48 14.734 5.973 1 92.31 73 THR A N 1
ATOM 560 C CA . THR A 1 73 ? 6.789 16.016 5.957 1 92.31 73 THR A CA 1
ATOM 561 C C . THR A 1 73 ? 5.926 16.156 4.703 1 92.31 73 THR A C 1
ATOM 563 O O . THR A 1 73 ? 6.371 15.828 3.602 1 92.31 73 THR A O 1
ATOM 566 N N . LEU A 1 74 ? 4.672 16.453 4.898 1 96 74 LEU A N 1
ATOM 567 C CA . LEU A 1 74 ? 3.768 16.828 3.812 1 96 74 LEU A CA 1
ATOM 568 C C . LEU A 1 74 ? 3.521 18.344 3.807 1 96 74 LEU A C 1
ATOM 570 O O . LEU A 1 74 ? 2.924 18.875 4.742 1 96 74 LEU A O 1
ATOM 574 N N . ARG A 1 75 ? 3.975 18.984 2.752 1 94.75 75 ARG A N 1
ATOM 575 C CA . ARG A 1 75 ? 3.842 20.422 2.643 1 94.75 75 ARG A CA 1
ATOM 576 C C . ARG A 1 75 ? 2.611 20.797 1.823 1 94.75 75 ARG A C 1
ATOM 578 O O . ARG A 1 75 ? 2.162 20.031 0.978 1 94.75 75 ARG A O 1
ATOM 585 N N . ASN A 1 76 ? 2.152 22 2.166 1 94.75 76 ASN A N 1
ATOM 586 C CA . ASN A 1 76 ? 1.011 22.531 1.434 1 94.75 76 ASN A CA 1
ATOM 587 C C . ASN A 1 76 ? -0.101 21.5 1.293 1 94.75 76 ASN A C 1
ATOM 589 O O . ASN A 1 76 ? -0.539 21.203 0.1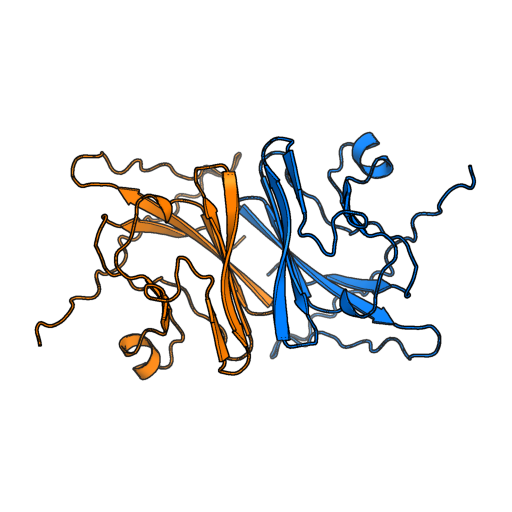81 1 94.75 76 ASN A O 1
ATOM 593 N N . VAL A 1 77 ? -0.578 21.094 2.391 1 94.81 77 VAL A N 1
ATOM 594 C CA . VAL A 1 77 ? -1.64 20.094 2.453 1 94.81 77 VAL A CA 1
ATOM 595 C C . VAL A 1 77 ? -2.826 20.547 1.604 1 94.81 77 VAL A C 1
ATOM 597 O O . VAL A 1 77 ? -3.207 21.719 1.634 1 94.81 77 VAL A O 1
ATOM 600 N N . GLN A 1 78 ? -3.383 19.609 0.866 1 95.75 78 GLN A N 1
ATOM 601 C CA . GLN A 1 78 ? -4.508 19.875 -0.023 1 95.75 78 GLN A CA 1
ATOM 602 C C . GLN A 1 78 ? -5.707 19 0.328 1 95.75 78 GLN A C 1
ATOM 604 O O . GLN A 1 78 ? -5.551 17.953 0.967 1 95.75 78 GLN A O 1
ATOM 609 N N . GLU A 1 79 ? -6.848 19.453 -0.1 1 94.38 79 GLU A N 1
ATOM 610 C CA . GLU A 1 79 ? -8.055 18.672 0.131 1 94.38 79 GLU A CA 1
ATOM 611 C C . GLU A 1 79 ? -7.922 17.281 -0.471 1 94.38 79 GLU A C 1
ATOM 613 O O . GLU A 1 79 ? -8.453 16.312 0.073 1 94.38 79 GLU A O 1
ATOM 618 N N . SER A 1 80 ? -7.164 17.234 -1.596 1 94 80 SER A N 1
ATOM 619 C CA . SER A 1 80 ? -7.008 15.961 -2.301 1 94 80 SER A CA 1
ATOM 620 C C . SER A 1 80 ? -6.141 14.992 -1.505 1 94 80 SER A C 1
ATOM 622 O O . SER A 1 80 ? -6.09 13.797 -1.816 1 94 80 SER A O 1
ATOM 624 N N . ASP A 1 81 ? -5.457 15.461 -0.467 1 95.56 81 ASP A N 1
ATOM 625 C CA . ASP A 1 81 ? -4.656 14.586 0.384 1 95.56 81 ASP A CA 1
ATOM 626 C C . ASP A 1 81 ? -5.543 13.805 1.352 1 95.56 81 ASP A C 1
ATOM 628 O O . ASP A 1 81 ? -5.074 12.875 2.014 1 95.56 81 ASP A O 1
ATOM 632 N N . SER A 1 82 ? -6.867 14.133 1.46 1 93.44 82 SER A N 1
ATOM 633 C CA . SER A 1 82 ? -7.789 13.492 2.391 1 93.44 82 SER A CA 1
ATOM 634 C C . SER A 1 82 ? -7.996 12.023 2.039 1 93.44 82 SER A C 1
ATOM 636 O O . SER A 1 82 ? -7.996 11.656 0.862 1 93.44 82 SER A O 1
ATOM 638 N N . GLY A 1 83 ? -8.219 11.25 3.096 1 93.88 83 GLY A N 1
ATOM 639 C CA . GLY A 1 83 ? -8.523 9.844 2.889 1 93.88 83 GLY A CA 1
ATOM 640 C C . GLY A 1 83 ? -7.652 8.914 3.719 1 93.88 83 GLY A C 1
ATOM 641 O O . GLY A 1 83 ? -7.113 9.32 4.754 1 93.88 83 GLY A O 1
ATOM 642 N N . CYS A 1 84 ? -7.605 7.645 3.271 1 93.62 84 CYS A N 1
ATOM 643 C CA . CYS A 1 84 ? -6.84 6.629 3.984 1 93.62 84 CYS A CA 1
ATOM 644 C C . CYS A 1 84 ? -5.414 6.547 3.457 1 93.62 84 CYS A C 1
ATOM 646 O O . CYS A 1 84 ? -5.199 6.25 2.279 1 93.62 84 CYS A O 1
ATOM 648 N N . ASN A 1 85 ? -4.512 6.867 4.344 1 95.62 85 ASN A N 1
ATOM 649 C CA . ASN A 1 85 ? -3.09 6.758 4.027 1 95.62 85 ASN A CA 1
ATOM 650 C C . ASN A 1 85 ? -2.457 5.539 4.688 1 95.62 85 ASN A C 1
ATOM 652 O O . ASN A 1 85 ? -2.525 5.387 5.91 1 95.62 85 ASN A O 1
ATOM 656 N N . VAL A 1 86 ? -1.865 4.691 3.861 1 95.81 86 VAL A N 1
ATOM 657 C CA . VAL A 1 86 ? -1.296 3.43 4.32 1 95.81 86 VAL A CA 1
ATOM 658 C C . VAL A 1 86 ? 0.224 3.465 4.176 1 95.81 86 VAL A C 1
ATOM 660 O O . VAL A 1 86 ? 0.744 3.727 3.088 1 95.81 86 VAL A O 1
ATOM 663 N N . PHE A 1 87 ? 0.89 3.254 5.285 1 95.31 87 PHE A N 1
ATOM 664 C CA . PHE A 1 87 ? 2.344 3.146 5.273 1 95.31 87 PHE A CA 1
ATOM 665 C C . PHE A 1 87 ? 2.783 1.727 5.613 1 95.31 87 PHE A C 1
ATOM 667 O O . PHE A 1 87 ? 2.289 1.131 6.574 1 95.31 87 PHE A O 1
ATOM 674 N N . HIS A 1 88 ? 3.676 1.205 4.801 1 94.06 88 HIS A N 1
ATOM 675 C CA . HIS A 1 88 ? 4.215 -0.087 5.207 1 94.06 88 HIS A CA 1
ATOM 676 C C . HIS A 1 88 ? 5.742 -0.077 5.191 1 94.06 88 HIS A C 1
ATOM 678 O O . HIS A 1 88 ? 6.352 0.611 4.371 1 94.06 88 HIS A O 1
ATOM 684 N N . ASN A 1 89 ? 6.27 -0.764 6.113 1 92.62 89 ASN A N 1
ATOM 685 C CA . ASN A 1 89 ? 7.711 -0.952 6.266 1 92.62 89 ASN A CA 1
ATOM 686 C C . ASN A 1 89 ? 8.141 -2.352 5.84 1 92.62 89 ASN A C 1
ATOM 688 O O . ASN A 1 89 ? 8.062 -3.299 6.625 1 92.62 89 ASN A O 1
ATOM 692 N N . GLY A 1 90 ? 8.617 -2.395 4.547 1 88.06 90 GLY A N 1
ATOM 693 C CA . GLY A 1 90 ? 8.922 -3.719 4.031 1 88.06 90 GLY A CA 1
ATOM 694 C C . GLY A 1 90 ? 7.773 -4.699 4.18 1 88.06 90 GLY A C 1
ATOM 695 O O . GLY A 1 90 ? 6.609 -4.328 3.996 1 88.06 90 GLY A O 1
ATOM 696 N N . CYS A 1 91 ? 8.148 -5.922 4.414 1 87 91 CYS A N 1
ATOM 697 C CA . CYS A 1 91 ? 7.148 -6.969 4.582 1 87 91 CYS A CA 1
ATOM 698 C C . CYS A 1 91 ? 6.895 -7.25 6.059 1 87 91 CYS A C 1
ATOM 700 O O . CYS A 1 91 ? 6.836 -8.414 6.473 1 87 91 CYS A O 1
ATOM 702 N N . LEU A 1 92 ? 6.777 -6.172 6.836 1 85.31 92 LEU A N 1
ATOM 703 C CA . LEU A 1 92 ? 6.773 -6.355 8.281 1 85.31 92 LEU A CA 1
ATOM 704 C C . LEU A 1 92 ? 5.527 -5.73 8.906 1 85.31 92 LEU A C 1
ATOM 706 O O . LEU A 1 92 ? 4.797 -6.395 9.648 1 85.31 92 LEU A O 1
ATOM 710 N N . LYS A 1 93 ? 5.289 -4.539 8.633 1 85.56 93 LYS A N 1
ATOM 711 C CA . LYS A 1 93 ? 4.195 -3.865 9.32 1 85.56 93 LYS A CA 1
ATOM 712 C C . LYS A 1 93 ? 3.617 -2.742 8.469 1 85.56 93 LYS A C 1
ATOM 714 O O . LYS A 1 93 ? 4.301 -2.203 7.594 1 85.56 93 LYS A O 1
ATOM 719 N N . SER A 1 94 ? 2.369 -2.479 8.727 1 89.81 94 SER A N 1
ATOM 720 C CA . SER A 1 94 ? 1.692 -1.341 8.109 1 89.81 94 SER A CA 1
ATOM 721 C C . SER A 1 94 ? 0.996 -0.479 9.164 1 89.81 94 SER A C 1
ATOM 723 O O . SER A 1 94 ? 0.635 -0.968 10.234 1 89.81 94 SER A O 1
ATOM 725 N N . VAL A 1 95 ? 0.941 0.752 8.852 1 89.25 95 VAL A N 1
ATOM 726 C CA . VAL A 1 95 ? 0.163 1.672 9.672 1 89.25 95 VAL A CA 1
ATOM 727 C C . VAL A 1 95 ? -0.854 2.408 8.805 1 89.25 95 VAL A C 1
ATOM 729 O O . VAL A 1 95 ? -0.58 2.715 7.641 1 89.25 95 VAL A O 1
ATOM 732 N N . PHE A 1 96 ? -2.006 2.598 9.398 1 90.44 96 PHE A N 1
ATOM 733 C CA . PHE A 1 96 ? -3.08 3.309 8.719 1 90.44 96 PHE A CA 1
ATOM 734 C C . PHE A 1 96 ? -3.297 4.684 9.336 1 90.44 96 PHE A C 1
ATOM 736 O O . PHE A 1 96 ? -3.375 4.82 10.555 1 90.44 96 PHE A O 1
ATOM 743 N N . LEU A 1 97 ? -3.375 5.684 8.398 1 90.69 97 LEU A N 1
ATOM 744 C CA . LEU A 1 97 ? -3.654 7.055 8.812 1 90.69 97 LEU A CA 1
ATOM 745 C C . LEU A 1 97 ? -4.793 7.648 7.988 1 90.69 97 LEU A C 1
ATOM 747 O O . LEU A 1 97 ? -4.699 7.738 6.766 1 90.69 97 LEU A O 1
ATOM 751 N N . ASN A 1 98 ? -5.859 7.953 8.656 1 89.81 98 ASN A N 1
ATOM 752 C CA . ASN A 1 98 ? -6.922 8.695 7.984 1 89.81 98 ASN A CA 1
ATOM 753 C C . ASN A 1 98 ? -6.703 10.203 8.086 1 89.81 98 ASN A C 1
ATOM 755 O O . ASN A 1 98 ? -6.863 10.781 9.164 1 89.81 98 ASN A O 1
ATOM 759 N N . LEU A 1 99 ? -6.379 10.812 7.035 1 92.06 99 LEU A N 1
ATOM 760 C CA . LEU A 1 99 ? -6.145 12.25 6.996 1 92.06 99 LEU A CA 1
ATOM 761 C C . LEU A 1 99 ? -7.41 13 6.594 1 92.06 99 LEU A C 1
ATOM 763 O O . LEU A 1 99 ? -7.988 12.734 5.539 1 92.06 99 LEU A O 1
ATOM 767 N N . GLN A 1 100 ? -7.816 13.844 7.496 1 88.88 100 GLN A N 1
ATOM 768 C CA . GLN A 1 100 ? -8.969 14.703 7.238 1 88.88 100 GLN A CA 1
ATOM 769 C C . GLN A 1 100 ? -8.547 16.156 7.043 1 88.88 100 GLN A C 1
ATOM 771 O O . GLN A 1 100 ? -8.148 16.828 8 1 88.88 100 GLN A O 1
ATOM 776 N N . VAL A 1 101 ? -8.664 16.562 5.703 1 91.81 101 VAL A N 1
ATOM 777 C CA . VAL A 1 101 ? -8.266 17.938 5.371 1 91.81 101 VAL A CA 1
ATOM 778 C C . VAL A 1 101 ? -9.5 18.828 5.277 1 91.81 101 VAL A C 1
ATOM 780 O O . VAL A 1 101 ? -10.336 18.641 4.387 1 91.81 101 VAL A O 1
ATOM 783 N N . ASN A 1 102 ? -9.633 19.688 6.305 1 83.94 102 ASN A N 1
ATOM 784 C CA . ASN A 1 102 ? -10.828 20.516 6.379 1 83.94 102 ASN A CA 1
ATOM 785 C C . ASN A 1 102 ? -10.484 22 6.32 1 83.94 102 ASN A C 1
ATOM 787 O O . ASN A 1 102 ? -9.477 22.422 6.887 1 83.94 102 ASN A O 1
ATOM 791 N N . VAL A 1 103 ? -11.102 22.609 5.445 1 64.5 103 VAL A N 1
ATOM 792 C CA . VAL A 1 103 ? -10.992 24.062 5.402 1 64.5 103 VAL A CA 1
ATOM 793 C C . VAL A 1 103 ? -11.641 24.672 6.648 1 64.5 103 VAL A C 1
ATOM 795 O O . VAL A 1 103 ? -12.578 24.094 7.203 1 64.5 103 VAL A O 1
ATOM 798 N N . GLU A 1 104 ? -11.031 25.578 7.316 1 57.47 104 GLU A N 1
ATOM 799 C CA . GLU A 1 104 ? -11.57 26.328 8.438 1 57.47 104 GLU A CA 1
ATOM 800 C C . GLU A 1 104 ? -13.055 26.625 8.234 1 57.47 104 GLU A C 1
ATOM 802 O O . GLU A 1 104 ? -13.469 27.031 7.152 1 57.47 104 GLU A O 1
ATOM 807 N N . GLY A 1 105 ? -14 26.312 9.188 1 54.91 105 GLY A N 1
ATOM 808 C CA . GLY A 1 105 ? -15.445 26.375 9.281 1 54.91 105 GLY A CA 1
ATOM 809 C C . GLY A 1 105 ? -16.125 25.031 9.094 1 54.91 105 GLY A C 1
ATOM 810 O O . GLY A 1 105 ? -17.344 24.922 9.227 1 54.91 105 GLY A O 1
ATOM 811 N N . ASP A 1 106 ? -15.43 24.281 8.406 1 50.28 106 ASP A N 1
ATOM 812 C CA . ASP A 1 106 ? -16.047 22.984 8.172 1 50.28 106 ASP A CA 1
ATOM 813 C C . ASP A 1 106 ? -15.906 22.078 9.391 1 50.28 106 ASP A C 1
ATOM 815 O O . ASP A 1 106 ? -14.859 22.062 10.039 1 50.28 106 ASP A O 1
ATOM 819 N N . LYS A 1 107 ? -16.953 22 10.078 1 45.62 107 LYS A N 1
ATOM 820 C CA . LYS A 1 107 ? -17.031 21.047 11.18 1 45.62 107 LYS A CA 1
ATOM 821 C C . LYS A 1 107 ? -16.172 19.812 10.914 1 45.62 107 LYS A C 1
ATOM 823 O O . LYS A 1 107 ? -16.266 19.203 9.852 1 45.62 107 LYS A O 1
ATOM 828 N N . ALA A 1 108 ? -15.086 19.781 11.375 1 45.59 108 ALA A N 1
ATOM 829 C CA . ALA A 1 108 ? -14.219 18.594 11.312 1 45.59 108 ALA A CA 1
ATOM 830 C C . ALA A 1 108 ? -15.039 17.312 11.289 1 45.59 108 ALA A C 1
ATOM 832 O O . ALA A 1 108 ? -15.828 17.062 12.211 1 45.59 108 ALA A O 1
ATOM 833 N N . LEU A 1 109 ? -15.562 17.016 10.133 1 39.59 109 LEU A N 1
ATOM 834 C CA . LEU A 1 109 ? -16.234 15.719 10.086 1 39.59 109 LEU A CA 1
ATOM 835 C C . LEU A 1 109 ? -15.406 14.648 10.789 1 39.59 109 LEU A C 1
ATOM 837 O O . LEU A 1 109 ? -14.234 14.453 10.461 1 39.59 109 LEU A O 1
ATOM 841 N N . GLU A 1 110 ? -15.672 14.602 12.023 1 41.38 110 GLU A N 1
ATOM 842 C CA . GLU A 1 110 ? -15.18 13.461 12.789 1 41.38 110 GLU A CA 1
ATOM 843 C C . GLU A 1 110 ? -15.469 12.148 12.07 1 41.38 110 GLU A C 1
ATOM 845 O O . GLU A 1 110 ? -16.5 11.516 12.297 1 41.38 110 GLU A O 1
ATOM 850 N N . THR A 1 111 ? -15.453 12.188 10.711 1 37.5 111 THR A N 1
ATOM 851 C CA . THR A 1 111 ? -15.828 10.883 10.172 1 37.5 111 THR A CA 1
ATOM 852 C C . THR A 1 111 ? -14.844 9.805 10.633 1 37.5 111 THR A C 1
ATOM 854 O O . THR A 1 111 ? -13.633 9.961 10.484 1 37.5 111 THR A O 1
ATOM 857 N N . ASP A 1 112 ? -15.344 9.172 11.586 1 38.12 112 ASP A N 1
ATOM 858 C CA . ASP A 1 112 ? -14.727 7.977 12.148 1 38.12 112 ASP A CA 1
ATOM 859 C C . ASP A 1 112 ? -14.68 6.848 11.117 1 38.12 112 ASP A C 1
ATOM 861 O O . ASP A 1 112 ? -15.625 6.664 10.352 1 38.12 112 ASP A O 1
ATOM 865 N N . CYS A 1 113 ? -13.781 6.848 10.312 1 35.56 113 CYS A N 1
ATOM 866 C CA . CYS A 1 113 ? -13.727 5.621 9.531 1 35.56 113 CYS A CA 1
ATOM 867 C C . CYS A 1 113 ? -14.156 4.422 10.367 1 35.56 113 CYS A C 1
ATOM 869 O O . CYS A 1 113 ? -13.516 4.09 11.367 1 35.56 113 CYS A O 1
ATOM 871 N N . VAL A 1 114 ? -15.477 4.324 10.539 1 34.97 114 VAL A N 1
ATOM 872 C CA . VAL A 1 114 ? -16.219 3.236 11.164 1 34.97 114 VAL A CA 1
ATOM 873 C C . VAL A 1 114 ? -15.867 1.911 10.5 1 34.97 114 VAL A C 1
ATOM 875 O O . VAL A 1 114 ? -16.094 1.727 9.297 1 34.97 114 VAL A O 1
ATOM 878 N N . GLU A 1 115 ? -14.773 1.39 10.805 1 36.31 115 GLU A N 1
ATOM 879 C CA . GLU A 1 115 ? -14.836 -0.02 10.438 1 36.31 115 GLU A CA 1
ATOM 880 C C . GLU A 1 115 ? -16.172 -0.64 10.828 1 36.31 115 GLU A C 1
ATOM 882 O O . GLU A 1 115 ? -16.672 -0.394 11.922 1 36.31 115 GLU A O 1
ATOM 887 N N . ARG A 1 116 ? -16.906 -0.901 9.992 1 30.53 116 ARG A N 1
ATOM 888 C CA . ARG A 1 116 ? -18.062 -1.772 10.164 1 30.53 116 ARG A CA 1
ATOM 889 C C . ARG A 1 116 ? -17.719 -3.002 10.992 1 30.53 116 ARG A C 1
ATOM 891 O O . ARG A 1 116 ? -16.828 -3.775 10.617 1 30.53 116 ARG A O 1
ATOM 898 N N . GLY A 1 117 ? -17.953 -2.961 12.57 1 34.41 117 GLY A N 1
ATOM 899 C CA . GLY A 1 117 ? -18.188 -3.656 13.828 1 34.41 117 GLY A CA 1
ATOM 900 C C . GLY A 1 117 ? -17.719 -2.863 15.031 1 34.41 117 GLY A C 1
ATOM 901 O O . GLY A 1 117 ? -18.5 -2.662 15.977 1 34.41 117 GLY A O 1
ATOM 902 N N . ASN A 1 118 ? -16.359 -3.146 15.594 1 33.91 118 ASN A N 1
ATOM 903 C CA . ASN A 1 118 ? -15.984 -2.529 16.859 1 33.91 118 ASN A CA 1
ATOM 904 C C . ASN A 1 118 ? -15.609 -1.062 16.688 1 33.91 118 ASN A C 1
ATOM 906 O O . ASN A 1 118 ? -14.883 -0.713 15.75 1 33.91 118 ASN A O 1
ATOM 910 N N . ILE A 1 119 ? -16.438 -0.18 16.984 1 35.53 119 ILE A N 1
ATOM 911 C CA . ILE A 1 119 ? -16.297 1.264 17.125 1 35.53 119 ILE A CA 1
ATOM 912 C C . ILE A 1 119 ? -14.969 1.579 17.828 1 35.53 119 ILE A C 1
ATOM 914 O O . ILE A 1 119 ? -14.734 1.138 18.953 1 35.53 119 ILE A O 1
ATOM 918 N N . ILE A 1 120 ? -13.797 1.369 17.281 1 36.47 120 ILE A N 1
ATOM 919 C CA . ILE A 1 120 ? -12.664 1.824 18.094 1 36.47 120 ILE A CA 1
ATOM 920 C C . ILE A 1 120 ? -12.516 3.338 17.953 1 36.47 120 ILE A C 1
ATOM 922 O O . ILE A 1 120 ? -12.562 3.879 16.844 1 36.47 120 ILE A O 1
ATOM 926 N N . LEU A 1 121 ? -12.812 4 19.016 1 39.84 121 LEU A N 1
ATOM 927 C CA . LEU A 1 121 ? -12.539 5.426 19.172 1 39.84 121 LEU A CA 1
ATOM 928 C C . LEU A 1 121 ? -11.07 5.73 18.891 1 39.84 121 LEU A C 1
ATOM 930 O O . LEU A 1 121 ? -10.18 5.145 19.5 1 39.84 121 LEU A O 1
ATOM 934 N N . ILE A 1 122 ? -10.844 5.914 17.672 1 44.75 122 ILE A N 1
ATOM 935 C CA . ILE A 1 122 ? -9.445 6.25 17.469 1 44.75 122 ILE A CA 1
ATOM 936 C C . ILE A 1 122 ? -9.227 7.734 17.75 1 44.75 122 ILE A C 1
ATOM 938 O O . ILE A 1 122 ? -9.898 8.586 17.156 1 44.75 122 ILE A O 1
ATOM 942 N N . PRO A 1 123 ? -8.484 8 18.766 1 50.31 123 PRO A N 1
ATOM 943 C CA . PRO A 1 123 ? -8.18 9.406 19.047 1 50.31 123 PRO A CA 1
ATOM 944 C C . PRO A 1 123 ? -7.688 10.172 17.828 1 50.31 123 PRO A C 1
ATOM 946 O O . PRO A 1 123 ? -6.973 9.609 17 1 50.31 123 PRO A O 1
ATOM 949 N N . ARG A 1 124 ? -8.438 11.258 17.562 1 47.16 124 ARG A N 1
ATOM 950 C CA . ARG A 1 124 ? -8 12.203 16.531 1 47.16 124 ARG A CA 1
ATOM 951 C C . ARG A 1 124 ? -6.836 13.055 17.031 1 47.16 124 ARG A C 1
ATOM 953 O O . ARG A 1 124 ? -6.855 13.531 18.172 1 47.16 124 ARG A O 1
ATOM 960 N N . GLU A 1 125 ? -5.719 12.75 16.453 1 53.56 125 GLU A N 1
ATOM 961 C CA . GLU A 1 125 ? -4.598 13.617 16.812 1 53.56 125 GLU A CA 1
ATOM 962 C C . GLU A 1 125 ? -4.469 14.773 15.82 1 53.56 125 GLU A C 1
ATOM 964 O O . GLU A 1 125 ? -4.625 14.586 14.617 1 53.56 125 GLU A O 1
ATOM 969 N N . THR A 1 126 ? -4.668 15.992 16.281 1 43.59 126 THR A N 1
ATOM 970 C CA . THR A 1 126 ? -4.336 17.141 15.445 1 43.59 126 THR A CA 1
ATOM 971 C C . THR A 1 126 ? -2.832 17.203 15.188 1 43.59 126 THR A C 1
ATOM 973 O O . THR A 1 126 ? -2.033 17.125 16.125 1 43.59 126 THR A O 1
ATOM 976 N N . VAL A 1 127 ? -2.418 16.734 14.078 1 51.94 127 VAL A N 1
ATOM 977 C CA . VAL A 1 127 ? -0.995 16.703 13.75 1 51.94 127 VAL A CA 1
ATOM 978 C C . VAL A 1 127 ? -0.41 18.109 13.883 1 51.94 127 VAL A C 1
ATOM 980 O O . VAL A 1 127 ? -1.073 19.094 13.562 1 51.94 127 VAL A O 1
ATOM 983 N N . HIS A 1 128 ? 0.722 18.203 14.609 1 51.41 128 HIS A N 1
ATOM 984 C CA . HIS A 1 128 ? 1.542 19.391 14.867 1 51.41 128 HIS A CA 1
ATOM 985 C C . HIS A 1 128 ? 2.012 20.031 13.562 1 51.41 128 HIS A C 1
ATOM 987 O O . HIS A 1 128 ? 2.461 19.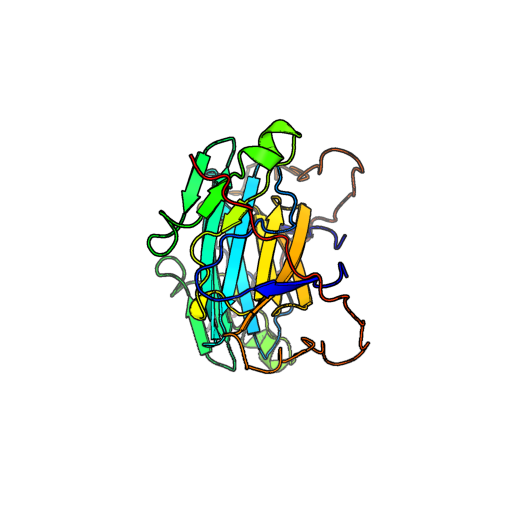328 12.656 1 51.41 128 HIS A O 1
ATOM 993 N N . HIS A 1 129 ? 1.463 21.219 13.258 1 53.34 129 HIS A N 1
ATOM 994 C CA . HIS A 1 129 ? 1.94 22.125 12.219 1 53.34 129 HIS A CA 1
ATOM 995 C C . HIS A 1 129 ? 3.422 22.438 12.398 1 53.34 129 HIS A C 1
ATOM 997 O O . HIS A 1 129 ? 3.91 22.516 13.523 1 53.34 129 HIS A O 1
ATOM 1003 N N . ILE A 1 130 ? 4.18 21.953 11.391 1 53.25 130 ILE A N 1
ATOM 1004 C CA . ILE A 1 130 ? 5.582 22.359 11.391 1 53.25 130 ILE A CA 1
ATOM 1005 C C . ILE A 1 130 ? 5.68 23.875 11.531 1 53.25 130 ILE A C 1
ATOM 1007 O O . ILE A 1 130 ? 5.062 24.625 10.766 1 53.25 130 ILE A O 1
ATOM 1011 N N . GLN A 1 131 ? 5.824 24.375 12.734 1 44.47 131 GLN A N 1
ATOM 1012 C CA . GLN A 1 131 ? 6.137 25.781 12.891 1 44.47 131 GLN A CA 1
ATOM 1013 C C . GLN A 1 131 ? 7.316 26.188 12.008 1 44.47 131 GLN A C 1
ATOM 1015 O O . GLN A 1 131 ? 8.398 25.609 12.102 1 44.47 131 GLN A O 1
ATOM 1020 N N . ILE A 1 132 ? 6.953 26.391 10.758 1 43.25 132 ILE A N 1
ATOM 1021 C CA . ILE A 1 132 ? 8.008 26.969 9.922 1 43.25 132 ILE A CA 1
ATOM 1022 C C . ILE A 1 132 ? 8.703 28.094 10.672 1 43.25 132 ILE A C 1
ATOM 1024 O O . ILE A 1 132 ? 8.039 28.984 11.219 1 43.25 132 ILE A O 1
ATOM 1028 N N . GLU A 1 133 ? 9.734 27.891 11.352 1 42.03 133 GLU A N 1
ATOM 1029 C CA . GLU A 1 133 ? 10.523 29.016 11.844 1 42.03 133 GLU A CA 1
ATOM 1030 C C . GLU A 1 133 ? 10.836 30 10.719 1 42.03 133 GLU A C 1
ATOM 1032 O O . GLU A 1 133 ? 11.156 29.578 9.602 1 42.03 133 GLU A O 1
ATOM 1037 N N . PRO A 1 134 ? 10.25 31.219 10.75 1 41.66 134 PRO A N 1
ATOM 1038 C CA . PRO A 1 134 ? 10.758 32.25 9.836 1 41.66 134 PRO A CA 1
ATOM 1039 C C . PRO A 1 134 ? 12.281 32.188 9.688 1 41.66 134 PRO A C 1
ATOM 1041 O O . PRO A 1 134 ? 12.992 31.969 10.664 1 41.66 134 PRO A O 1
ATOM 1044 N N . LYS A 1 135 ? 12.695 31.953 8.422 1 38.19 135 LYS A N 1
ATOM 1045 C CA . LYS A 1 135 ? 14.094 32.312 8.234 1 38.19 135 LYS A CA 1
ATOM 1046 C C . LYS A 1 135 ? 14.344 33.75 8.688 1 38.19 135 LYS A C 1
ATOM 1048 O O . LYS A 1 135 ? 13.539 34.656 8.398 1 38.19 135 LYS A O 1
ATOM 1053 N N . MET B 1 1 ? 0.827 -8.484 14.969 1 41.72 1 MET B N 1
ATOM 1054 C CA . MET B 1 1 ? 1.347 -8.336 13.617 1 41.72 1 MET B CA 1
ATOM 1055 C C . MET B 1 1 ? 0.925 -9.5 12.734 1 41.72 1 MET B C 1
ATOM 1057 O O . MET B 1 1 ? 0.92 -10.648 13.18 1 41.72 1 MET B O 1
ATOM 1061 N N . VAL B 1 2 ? 0.006 -9.328 11.82 1 49.31 2 VAL B N 1
ATOM 1062 C CA . VAL B 1 2 ? -0.4 -10.438 10.961 1 49.31 2 VAL B CA 1
ATOM 1063 C C . VAL B 1 2 ? 0.827 -11.047 10.281 1 49.31 2 VAL B C 1
ATOM 1065 O O . VAL B 1 2 ? 1.671 -10.32 9.75 1 49.31 2 VAL B O 1
ATOM 1068 N N . PRO B 1 3 ? 1.005 -12.227 10.609 1 57.69 3 PRO B N 1
ATOM 1069 C CA . PRO B 1 3 ? 2.18 -12.883 10.023 1 57.69 3 PRO B CA 1
ATOM 1070 C C . PRO B 1 3 ? 2.186 -12.836 8.5 1 57.69 3 PRO B C 1
ATOM 1072 O O . PRO B 1 3 ? 1.122 -12.859 7.871 1 57.69 3 PRO B O 1
ATOM 1075 N N . THR B 1 4 ? 3.398 -12.43 8.008 1 72.19 4 THR B N 1
ATOM 1076 C CA . THR B 1 4 ? 3.621 -12.469 6.562 1 72.19 4 THR B CA 1
ATOM 1077 C C . THR B 1 4 ? 3.531 -13.898 6.043 1 72.19 4 THR B C 1
ATOM 1079 O O . THR B 1 4 ? 4.125 -14.812 6.617 1 72.19 4 THR B O 1
ATOM 1082 N N . ARG B 1 5 ? 2.619 -14.172 5.16 1 75.06 5 ARG B N 1
ATOM 1083 C CA . ARG B 1 5 ? 2.529 -15.469 4.496 1 75.06 5 ARG B CA 1
ATOM 1084 C C . ARG B 1 5 ? 3.576 -15.594 3.395 1 75.06 5 ARG B C 1
ATOM 1086 O O . ARG B 1 5 ? 3.838 -14.625 2.67 1 75.06 5 ARG B O 1
ATOM 1093 N N . ILE B 1 6 ? 4.242 -16.812 3.379 1 82.19 6 ILE B N 1
ATOM 1094 C CA . ILE B 1 6 ? 5.223 -17.062 2.328 1 82.19 6 ILE B CA 1
ATOM 1095 C C . ILE B 1 6 ? 4.652 -18.062 1.33 1 82.19 6 ILE B C 1
ATOM 1097 O O . ILE B 1 6 ? 4.207 -19.156 1.717 1 82.19 6 ILE B O 1
ATOM 1101 N N . ILE B 1 7 ? 4.695 -17.688 0.083 1 82.94 7 ILE B N 1
ATOM 1102 C CA . ILE B 1 7 ? 4.18 -18.578 -0.955 1 82.94 7 ILE B CA 1
ATOM 1103 C C . ILE B 1 7 ? 5.242 -18.781 -2.033 1 82.94 7 ILE B C 1
ATOM 1105 O O . ILE B 1 7 ? 6.039 -17.875 -2.305 1 82.94 7 ILE B O 1
ATOM 1109 N N . SER B 1 8 ? 5.223 -19.922 -2.586 1 84.56 8 SER B N 1
ATOM 1110 C CA . SER B 1 8 ? 6.133 -20.25 -3.682 1 84.56 8 SER B CA 1
ATOM 1111 C C . SER B 1 8 ? 5.363 -20.562 -4.961 1 84.56 8 SER B C 1
ATOM 1113 O O . SER B 1 8 ? 4.285 -21.156 -4.918 1 84.56 8 SER B O 1
ATOM 1115 N N . ALA B 1 9 ? 5.965 -20.094 -6.062 1 86.25 9 ALA B N 1
ATOM 1116 C CA . ALA B 1 9 ? 5.387 -20.391 -7.367 1 86.25 9 ALA B CA 1
ATOM 1117 C C . ALA B 1 9 ? 6.477 -20.578 -8.422 1 86.25 9 ALA B C 1
ATOM 1119 O O . ALA B 1 9 ? 7.641 -20.266 -8.18 1 86.25 9 ALA B O 1
ATOM 1120 N N . HIS B 1 10 ? 6.094 -21.203 -9.555 1 88.44 10 HIS B N 1
ATOM 1121 C CA . HIS B 1 10 ? 7.016 -21.375 -10.664 1 88.44 10 HIS B CA 1
ATOM 1122 C C . HIS B 1 10 ? 6.66 -20.469 -11.828 1 88.44 10 HIS B C 1
ATOM 1124 O O . HIS B 1 10 ? 5.484 -20.203 -12.086 1 88.44 10 HIS B O 1
ATOM 1130 N N . PRO B 1 11 ? 7.746 -20.078 -12.508 1 92.31 11 PRO B N 1
ATOM 1131 C CA . PRO B 1 11 ? 7.457 -19.25 -13.688 1 92.31 11 PRO B CA 1
ATOM 1132 C C . PRO B 1 11 ? 6.484 -19.906 -14.656 1 92.31 11 PRO B C 1
ATOM 1134 O O . PRO B 1 11 ? 6.566 -21.125 -14.883 1 92.31 11 PRO B O 1
ATOM 1137 N N . GLY B 1 12 ? 5.508 -19.062 -15.125 1 91.75 12 GLY B N 1
ATOM 1138 C CA . GLY B 1 12 ? 4.562 -19.562 -16.109 1 91.75 12 GLY B CA 1
ATOM 1139 C C . GLY B 1 12 ? 3.297 -20.125 -15.484 1 91.75 12 GLY B C 1
ATOM 1140 O O . GLY B 1 12 ? 2.307 -20.359 -16.188 1 91.75 12 GLY B O 1
ATOM 1141 N N . SER B 1 13 ? 3.273 -20.312 -14.195 1 86.94 13 SER B N 1
ATOM 1142 C CA . SER B 1 13 ? 2.104 -20.875 -13.523 1 86.94 13 SER B CA 1
ATOM 1143 C C . SER B 1 13 ? 1.028 -19.812 -13.305 1 86.94 13 SER B C 1
ATOM 1145 O O . SER B 1 13 ? 1.305 -18.609 -13.383 1 86.94 13 SER B O 1
ATOM 1147 N N . ASP B 1 14 ? -0.208 -20.281 -13.211 1 88.56 14 ASP B N 1
ATOM 1148 C CA . ASP B 1 14 ? -1.332 -19.484 -12.75 1 88.56 14 ASP B CA 1
ATOM 1149 C C . ASP B 1 14 ? -1.677 -19.797 -11.297 1 88.56 14 ASP B C 1
ATOM 1151 O O . ASP B 1 14 ? -1.88 -20.953 -10.945 1 88.56 14 ASP B O 1
ATOM 1155 N N . ILE B 1 15 ? -1.78 -18.75 -10.5 1 89.75 15 ILE B N 1
ATOM 1156 C CA . ILE B 1 15 ? -2.031 -19.016 -9.086 1 89.75 15 ILE B CA 1
ATOM 1157 C C . ILE B 1 15 ? -3.146 -18.109 -8.57 1 89.75 15 ILE B C 1
ATOM 1159 O O . ILE B 1 15 ? -3.406 -17.047 -9.148 1 89.75 15 ILE B O 1
ATOM 1163 N N . ILE B 1 16 ? -3.814 -18.625 -7.531 1 89.88 16 ILE B N 1
ATOM 1164 C CA . ILE B 1 16 ? -4.73 -17.781 -6.762 1 89.88 16 ILE B CA 1
ATOM 1165 C C . ILE B 1 16 ? -4.023 -17.25 -5.52 1 89.88 16 ILE B C 1
ATOM 1167 O O . ILE B 1 16 ? -3.445 -18.016 -4.746 1 89.88 16 ILE B O 1
ATOM 1171 N N . LEU B 1 17 ? -3.977 -15.961 -5.43 1 90.69 17 LEU B N 1
ATOM 1172 C CA . LEU B 1 17 ? -3.363 -15.367 -4.25 1 90.69 17 LEU B CA 1
ATOM 1173 C C . LEU B 1 17 ? -4.227 -15.594 -3.014 1 90.69 17 LEU B C 1
ATOM 1175 O O . LEU B 1 17 ? -5.43 -15.328 -3.037 1 90.69 17 LEU B O 1
ATOM 1179 N N . PRO B 1 18 ? -3.621 -16.156 -1.954 1 85.5 18 PRO B N 1
ATOM 1180 C CA . PRO B 1 18 ? -4.398 -16.5 -0.761 1 85.5 18 PRO B CA 1
ATOM 1181 C C . PRO B 1 18 ? -4.754 -15.273 0.079 1 85.5 18 PRO B C 1
ATOM 1183 O O . PRO B 1 18 ? -4.375 -15.188 1.251 1 85.5 18 PRO B O 1
ATOM 1186 N N . VAL B 1 19 ? -5.406 -14.398 -0.443 1 86.25 19 VAL B N 1
ATOM 1187 C CA . VAL B 1 19 ? -5.824 -13.18 0.245 1 86.25 19 VAL B CA 1
ATOM 1188 C C . VAL B 1 19 ? -7.328 -12.977 0.073 1 86.25 19 VAL B C 1
ATOM 1190 O O . VAL B 1 19 ? -7.934 -13.531 -0.851 1 86.25 19 VAL B O 1
ATOM 1193 N N . HIS B 1 20 ? -7.852 -12.297 1.031 1 87 20 HIS B N 1
ATOM 1194 C CA . HIS B 1 20 ? -9.266 -11.938 0.977 1 87 20 HIS B CA 1
ATOM 1195 C C . HIS B 1 20 ? -9.445 -10.43 0.815 1 87 20 HIS B C 1
ATOM 1197 O O . HIS B 1 20 ? -9.203 -9.664 1.755 1 87 20 HIS B O 1
ATOM 1203 N N . LEU B 1 21 ? -9.945 -10.125 -0.329 1 91.25 21 LEU B N 1
ATOM 1204 C CA . LEU B 1 21 ? -10.148 -8.703 -0.606 1 91.25 21 LEU B CA 1
ATOM 1205 C C . LEU B 1 21 ? -11.508 -8.234 -0.101 1 91.25 21 LEU B C 1
ATOM 1207 O O . LEU B 1 21 ? -12.43 -9.047 0.044 1 91.25 21 LEU B O 1
ATOM 1211 N N . SER B 1 22 ? -11.57 -6.988 0.255 1 89.94 22 SER B N 1
ATOM 1212 C CA . SER B 1 22 ? -12.844 -6.375 0.638 1 89.94 22 SER B CA 1
ATOM 1213 C C . SER B 1 22 ? -13.656 -5.988 -0.588 1 89.94 22 SER B C 1
ATOM 1215 O O . SER B 1 22 ? -13.109 -5.496 -1.577 1 89.94 22 SER B O 1
ATOM 1217 N N . PRO B 1 23 ? -14.984 -6.18 -0.542 1 86.75 23 PRO B N 1
ATOM 1218 C CA . PRO B 1 23 ? -15.82 -5.781 -1.678 1 86.75 23 PRO B CA 1
ATOM 1219 C C . PRO B 1 23 ? -15.922 -4.262 -1.833 1 86.75 23 PRO B C 1
ATOM 1221 O O . PRO B 1 23 ? -16.359 -3.773 -2.879 1 86.75 23 PRO B O 1
ATOM 1224 N N . GLU B 1 24 ? -15.555 -3.541 -0.811 1 89.75 24 GLU B N 1
ATOM 1225 C CA . GLU B 1 24 ? -15.648 -2.086 -0.888 1 89.75 24 GLU B CA 1
ATOM 1226 C C . GLU B 1 24 ? -14.406 -1.489 -1.55 1 89.75 24 GLU B C 1
ATOM 1228 O O . GLU B 1 24 ? -14.508 -0.817 -2.578 1 89.75 24 GLU B O 1
ATOM 1233 N N . THR B 1 25 ? -13.266 -1.673 -0.922 1 92.06 25 THR B N 1
ATOM 1234 C CA . THR B 1 25 ? -12.016 -1.152 -1.472 1 92.06 25 THR B CA 1
ATOM 1235 C C . THR B 1 25 ? -10.836 -2.027 -1.057 1 92.06 25 THR B C 1
ATOM 1237 O O . THR B 1 25 ? -10.758 -2.467 0.092 1 92.06 25 THR B O 1
ATOM 1240 N N . SER B 1 26 ? -10 -2.354 -1.997 1 95.62 26 SER B N 1
ATOM 1241 C CA . SER B 1 26 ? -8.766 -3.094 -1.763 1 95.62 26 SER B CA 1
ATOM 1242 C C . SER B 1 26 ? -7.664 -2.643 -2.713 1 95.62 26 SER B C 1
ATOM 1244 O O . SER B 1 26 ? -7.945 -2.111 -3.791 1 95.62 26 SER B O 1
ATOM 1246 N N . ALA B 1 27 ? -6.473 -2.814 -2.324 1 97.44 27 ALA B N 1
ATOM 1247 C CA . ALA B 1 27 ? -5.344 -2.494 -3.193 1 97.44 27 ALA B CA 1
ATOM 1248 C C . ALA B 1 27 ? -4.191 -3.471 -2.977 1 97.44 27 ALA B C 1
ATOM 1250 O O . ALA B 1 27 ? -4.062 -4.062 -1.903 1 97.44 27 ALA B O 1
ATOM 1251 N N . TRP B 1 28 ? -3.426 -3.693 -4.031 1 97.62 28 TRP B N 1
ATOM 1252 C CA . TRP B 1 28 ? -2.238 -4.543 -4.027 1 97.62 28 TRP B CA 1
ATOM 1253 C C . TRP B 1 28 ? -1.001 -3.748 -4.438 1 97.62 28 TRP B C 1
ATOM 1255 O O . TRP B 1 28 ? -0.909 -3.273 -5.574 1 97.62 28 TRP B O 1
ATOM 1265 N N . THR B 1 29 ? -0.039 -3.564 -3.555 1 97.81 29 THR B N 1
ATOM 1266 C CA . THR B 1 29 ? 1.265 -2.963 -3.812 1 97.81 29 THR B CA 1
ATOM 1267 C C . THR B 1 29 ? 2.379 -3.992 -3.646 1 97.81 29 THR B C 1
ATOM 1269 O O . THR B 1 29 ? 2.352 -4.797 -2.715 1 97.81 29 THR B O 1
ATOM 1272 N N . SER B 1 30 ? 3.35 -3.932 -4.488 1 96.81 30 SER B N 1
ATOM 1273 C CA . SER B 1 30 ? 4.434 -4.906 -4.441 1 96.81 30 SER B CA 1
ATOM 1274 C C . SER B 1 30 ? 5.789 -4.223 -4.289 1 96.81 30 SER B C 1
ATOM 1276 O O . SER B 1 30 ? 6.066 -3.223 -4.953 1 96.81 30 SER B O 1
ATOM 1278 N N . ASP B 1 31 ? 6.543 -4.719 -3.369 1 95.75 31 ASP B N 1
ATOM 1279 C CA . ASP B 1 31 ? 7.965 -4.398 -3.275 1 95.75 31 ASP B CA 1
ATOM 1280 C C . ASP B 1 31 ? 8.812 -5.473 -3.955 1 95.75 31 ASP B C 1
ATOM 1282 O O . ASP B 1 31 ? 9.047 -6.539 -3.385 1 95.75 31 ASP B O 1
ATOM 1286 N N . GLY B 1 32 ? 9.336 -5.129 -5.098 1 93.94 32 GLY B N 1
ATOM 1287 C CA . GLY B 1 32 ? 10.109 -6.098 -5.863 1 93.94 32 GLY B CA 1
ATOM 1288 C C . GLY B 1 32 ? 11.516 -6.301 -5.328 1 93.94 32 GLY B C 1
ATOM 1289 O O . GLY B 1 32 ? 11.969 -5.551 -4.461 1 93.94 32 GLY B O 1
ATOM 1290 N N . LEU B 1 33 ? 12.133 -7.328 -5.926 1 91.38 33 LEU B N 1
ATOM 1291 C CA . LEU B 1 33 ? 13.492 -7.648 -5.516 1 91.38 33 LEU B CA 1
ATOM 1292 C C . LEU B 1 33 ? 14.469 -6.566 -5.977 1 91.38 33 LEU B C 1
ATOM 1294 O O . LEU B 1 33 ? 15.578 -6.461 -5.453 1 91.38 33 LEU B O 1
ATOM 1298 N N . ASP B 1 34 ? 14.023 -5.805 -6.918 1 89.12 34 ASP B N 1
ATOM 1299 C CA . ASP B 1 34 ? 14.883 -4.73 -7.418 1 89.12 34 ASP B CA 1
ATOM 1300 C C . ASP B 1 34 ? 14.812 -3.506 -6.508 1 89.12 34 ASP B C 1
ATOM 1302 O O . ASP B 1 34 ? 15.477 -2.496 -6.766 1 89.12 34 ASP B O 1
ATOM 1306 N N . GLY B 1 35 ? 14.047 -3.574 -5.543 1 89 35 GLY B N 1
ATOM 1307 C CA . GLY B 1 35 ? 13.945 -2.473 -4.598 1 89 35 GLY B CA 1
ATOM 1308 C C . GLY B 1 35 ? 12.852 -1.484 -4.949 1 89 35 GLY B C 1
ATOM 1309 O O . GLY B 1 35 ? 12.617 -0.521 -4.215 1 89 35 GLY B O 1
ATOM 1310 N N . GLY B 1 36 ? 12.203 -1.685 -6.043 1 92.62 36 GLY B N 1
ATOM 1311 C CA . GLY B 1 36 ? 11.117 -0.8 -6.426 1 92.62 36 GLY B CA 1
ATOM 1312 C C . GLY B 1 36 ? 9.781 -1.192 -5.816 1 92.62 36 GLY B C 1
ATOM 1313 O O . GLY B 1 36 ? 9.562 -2.361 -5.488 1 92.62 36 GLY B O 1
ATOM 1314 N N . THR B 1 37 ? 8.953 -0.169 -5.547 1 96.25 37 THR B N 1
ATOM 1315 C CA . THR B 1 37 ? 7.574 -0.396 -5.133 1 96.25 37 THR B CA 1
ATOM 1316 C C . THR B 1 37 ? 6.605 -0.031 -6.254 1 96.25 37 THR B C 1
ATOM 1318 O O . THR B 1 37 ? 6.785 0.983 -6.93 1 96.25 37 THR B O 1
ATOM 1321 N N . THR B 1 38 ? 5.621 -0.883 -6.484 1 96.69 38 THR B N 1
ATOM 1322 C CA . THR B 1 38 ? 4.672 -0.656 -7.566 1 96.69 38 THR B CA 1
ATOM 1323 C C . THR B 1 38 ? 3.246 -0.941 -7.105 1 96.69 38 THR B C 1
ATOM 1325 O O . THR B 1 38 ? 2.992 -1.952 -6.445 1 96.69 38 THR B O 1
ATOM 1328 N N . LEU B 1 39 ? 2.352 0.006 -7.383 1 97.88 39 LEU B N 1
ATOM 1329 C CA . LEU B 1 39 ? 0.932 -0.292 -7.234 1 97.88 39 LEU B CA 1
ATOM 1330 C C . LEU B 1 39 ? 0.431 -1.151 -8.391 1 97.88 39 LEU B C 1
ATOM 1332 O O . LEU B 1 39 ? 0.419 -0.707 -9.539 1 97.88 39 LEU B O 1
ATOM 1336 N N . ILE B 1 40 ? -0.015 -2.32 -8.094 1 98.06 40 ILE B N 1
ATOM 1337 C CA . ILE B 1 40 ? -0.328 -3.287 -9.141 1 98.06 40 ILE B CA 1
ATOM 1338 C C . ILE B 1 40 ? -1.824 -3.254 -9.445 1 98.06 40 ILE B C 1
ATOM 1340 O O . ILE B 1 40 ? -2.229 -3.312 -10.609 1 98.06 40 ILE B O 1
ATOM 1344 N N . TYR B 1 41 ? -2.643 -3.172 -8.398 1 97.19 41 TYR B N 1
ATOM 1345 C CA . TYR B 1 41 ? -4.074 -3.414 -8.516 1 97.19 41 TYR B CA 1
ATOM 1346 C C . TYR B 1 41 ? -4.852 -2.596 -7.488 1 97.19 41 TYR B C 1
ATOM 1348 O O . TYR B 1 41 ? -4.398 -2.412 -6.359 1 97.19 41 TYR B O 1
ATOM 1356 N N . HIS B 1 42 ? -5.926 -2.137 -7.863 1 96.06 42 HIS B N 1
ATOM 1357 C CA . HIS B 1 42 ? -6.855 -1.541 -6.91 1 96.06 42 HIS B CA 1
ATOM 1358 C C . HIS B 1 42 ? -8.305 -1.814 -7.309 1 96.06 42 HIS B C 1
ATOM 1360 O O . HIS B 1 42 ? -8.625 -1.855 -8.492 1 96.06 42 HIS B O 1
ATOM 1366 N N . TYR B 1 43 ? -9.086 -2.105 -6.371 1 94.25 43 TYR B N 1
ATOM 1367 C CA . TYR B 1 43 ? -10.523 -2.35 -6.469 1 94.25 43 TYR B CA 1
ATOM 1368 C C . TYR B 1 43 ? -11.305 -1.307 -5.684 1 94.25 43 TYR B C 1
ATOM 1370 O O . TYR B 1 43 ? -10.953 -0.982 -4.547 1 94.25 43 TYR B O 1
ATOM 1378 N N . ASN B 1 44 ? -12.297 -0.728 -6.312 1 93.75 44 ASN B N 1
ATOM 1379 C CA . ASN B 1 44 ? -13.18 0.226 -5.645 1 93.75 44 ASN B CA 1
ATOM 1380 C C . ASN B 1 44 ? -14.625 0.056 -6.086 1 93.75 44 ASN B C 1
ATOM 1382 O O . ASN B 1 44 ? -14.984 0.416 -7.211 1 93.75 44 ASN B O 1
ATOM 1386 N N . LYS B 1 45 ? -15.406 -0.419 -5.176 1 90 45 LYS B N 1
ATOM 1387 C CA . LYS B 1 45 ? -16.844 -0.562 -5.383 1 90 45 LYS B CA 1
ATOM 1388 C C . LYS B 1 45 ? -17.141 -1.19 -6.742 1 90 45 LYS B C 1
ATOM 1390 O O . LYS B 1 45 ? -17.953 -0.659 -7.512 1 90 45 LYS B O 1
ATOM 1395 N N . GLY B 1 46 ? -16.5 -2.219 -7.066 1 88.25 46 GLY B N 1
ATOM 1396 C CA . GLY B 1 46 ? -16.812 -3.004 -8.258 1 88.25 46 GLY B CA 1
ATOM 1397 C C . GLY B 1 46 ? -15.906 -2.678 -9.43 1 88.25 46 GLY B C 1
ATOM 1398 O O . GLY B 1 46 ? -15.945 -3.365 -10.453 1 88.25 46 GLY B O 1
ATOM 1399 N N . GLN B 1 47 ? -15.172 -1.689 -9.367 1 92.06 47 GLN B N 1
ATOM 1400 C CA . GLN B 1 47 ? -14.258 -1.312 -10.445 1 92.06 47 GLN B CA 1
ATOM 1401 C C . GLN B 1 47 ? -12.844 -1.812 -10.156 1 92.06 47 GLN B C 1
ATOM 1403 O O . GLN B 1 47 ? -12.336 -1.652 -9.047 1 92.06 47 GLN B O 1
ATOM 1408 N N . GLU B 1 48 ? -12.281 -2.488 -11.211 1 93.38 48 GLU B N 1
ATOM 1409 C CA . GLU B 1 48 ? -10.914 -2.984 -11.117 1 93.38 48 GLU B CA 1
ATOM 1410 C C . GLU B 1 48 ? -9.961 -2.135 -11.961 1 93.38 48 GLU B C 1
ATOM 1412 O O . GLU B 1 48 ? -10.242 -1.846 -13.125 1 93.38 48 GLU B O 1
ATOM 1417 N N . ILE B 1 49 ? -8.898 -1.699 -11.367 1 94.88 49 ILE B N 1
ATOM 1418 C CA . ILE B 1 49 ? -7.844 -0.992 -12.086 1 94.88 49 ILE B CA 1
ATOM 1419 C C . ILE B 1 49 ? -6.508 -1.7 -11.867 1 94.88 49 ILE B C 1
ATOM 1421 O O . ILE B 1 49 ? -6.152 -2.039 -10.742 1 94.88 49 ILE B O 1
ATOM 1425 N N . THR B 1 50 ? -5.82 -2.059 -12.859 1 96.06 50 THR B N 1
ATOM 1426 C CA . THR B 1 50 ? -4.516 -2.705 -12.812 1 96.06 50 THR B CA 1
ATOM 1427 C C . THR B 1 50 ? -3.482 -1.905 -13.602 1 96.06 50 THR B C 1
ATOM 1429 O O . THR B 1 50 ? -3.832 -1.208 -14.555 1 96.06 50 THR B O 1
ATOM 1432 N N . ASN B 1 51 ? -2.275 -1.934 -13.094 1 95.25 51 ASN B N 1
ATOM 1433 C CA . ASN B 1 51 ? -1.265 -1.249 -13.891 1 95.25 51 ASN B CA 1
ATOM 1434 C C . ASN B 1 51 ? -0.995 -1.982 -15.203 1 95.25 51 ASN B C 1
ATOM 1436 O O . ASN B 1 51 ? -1.407 -3.131 -15.375 1 95.25 51 ASN B O 1
ATOM 1440 N N . ASN B 1 52 ? -0.294 -1.336 -16.125 1 93.31 52 ASN B N 1
ATOM 1441 C CA . ASN B 1 52 ? -0.138 -1.809 -17.5 1 93.31 52 ASN B CA 1
ATOM 1442 C C . ASN B 1 52 ? 0.537 -3.176 -17.547 1 93.31 52 ASN B C 1
ATOM 1444 O O . ASN B 1 52 ? 0.117 -4.055 -18.297 1 93.31 52 ASN B O 1
ATOM 1448 N N . ASP B 1 53 ? 1.493 -3.455 -16.75 1 94.25 53 ASP B N 1
ATOM 1449 C CA . ASP B 1 53 ? 2.281 -4.684 -16.797 1 94.25 53 ASP B CA 1
ATOM 1450 C C . ASP B 1 53 ? 1.457 -5.879 -16.328 1 94.25 53 ASP B C 1
ATOM 1452 O O . ASP B 1 53 ? 1.799 -7.027 -16.609 1 94.25 53 ASP B O 1
ATOM 1456 N N . TYR B 1 54 ? 0.338 -5.582 -15.672 1 96.94 54 TYR B N 1
ATOM 1457 C CA . TYR B 1 54 ? -0.392 -6.672 -15.031 1 96.94 54 TYR B CA 1
ATOM 1458 C C . TYR B 1 54 ? -1.806 -6.781 -15.586 1 96.94 54 TYR B C 1
ATOM 1460 O O . TYR B 1 54 ? -2.576 -7.652 -15.18 1 96.94 54 TYR B O 1
ATOM 1468 N N . GLU B 1 55 ? -2.215 -5.996 -16.5 1 94.81 55 GLU B N 1
ATOM 1469 C CA . GLU B 1 55 ? -3.578 -5.871 -17 1 94.81 55 GLU B CA 1
ATOM 1470 C C . GLU B 1 55 ? -4.09 -7.203 -17.547 1 94.81 55 GLU B C 1
ATOM 1472 O O . GLU B 1 55 ? -5.246 -7.57 -17.328 1 94.81 55 GLU B O 1
ATOM 1477 N N . LYS B 1 56 ? -3.285 -8.031 -18.172 1 94.62 56 LYS B N 1
ATOM 1478 C CA . LYS B 1 56 ? -3.723 -9.297 -18.75 1 94.62 56 LYS B CA 1
ATOM 1479 C C . LYS B 1 56 ? -3.426 -10.461 -17.797 1 94.62 56 LYS B C 1
ATOM 1481 O O . LYS B 1 56 ? -3.777 -11.609 -18.094 1 94.62 56 LYS B O 1
ATOM 1486 N N . ARG B 1 57 ? -2.83 -10.141 -16.656 1 97.38 57 ARG B N 1
ATOM 1487 C CA . ARG B 1 57 ? -2.338 -11.234 -15.828 1 97.38 57 ARG B CA 1
ATOM 1488 C C . ARG B 1 57 ? -3.072 -11.281 -14.5 1 97.38 57 ARG B C 1
ATOM 1490 O O . ARG B 1 57 ? -3.1 -12.32 -13.836 1 97.38 57 ARG B O 1
ATOM 1497 N N . VAL B 1 58 ? -3.662 -10.141 -14.086 1 96.56 58 VAL B N 1
ATOM 1498 C CA . VAL B 1 58 ? -4.332 -10.086 -12.789 1 96.56 58 VAL B CA 1
ATOM 1499 C C . VAL B 1 58 ? -5.836 -9.922 -12.992 1 96.56 58 VAL B C 1
ATOM 1501 O O . VAL B 1 58 ? -6.27 -9.039 -13.742 1 96.56 58 VAL B O 1
ATOM 1504 N N . SER B 1 59 ? -6.602 -10.719 -12.43 1 92.94 59 SER B N 1
ATOM 1505 C CA . SER B 1 59 ? -8.055 -10.633 -12.438 1 92.94 59 SER B CA 1
ATOM 1506 C C . SER B 1 59 ? -8.656 -11.273 -11.195 1 92.94 59 SER B C 1
ATOM 1508 O O . SER B 1 59 ? -7.973 -11.992 -10.461 1 92.94 59 SER B O 1
ATOM 1510 N N . LEU B 1 60 ? -9.922 -10.953 -10.977 1 92.56 60 LEU B N 1
ATOM 1511 C CA . LEU B 1 60 ? -10.633 -11.633 -9.898 1 92.56 60 LEU B CA 1
ATOM 1512 C C . LEU B 1 60 ? -10.828 -13.109 -10.227 1 92.56 60 LEU B C 1
ATOM 1514 O O . LEU B 1 60 ? -11.133 -13.461 -11.367 1 92.56 60 LEU B O 1
ATOM 1518 N N . SER B 1 61 ? -10.664 -13.961 -9.219 1 89.81 61 SER B N 1
ATOM 1519 C CA . SER B 1 61 ? -10.859 -15.398 -9.391 1 89.81 61 SER B CA 1
ATOM 1520 C C . SER B 1 61 ? -12.344 -15.75 -9.492 1 89.81 61 SER B C 1
ATOM 1522 O O . SER B 1 61 ? -13.086 -15.602 -8.523 1 89.81 61 SER B O 1
ATOM 1524 N N . ILE B 1 62 ? -12.75 -16.266 -10.594 1 85.88 62 ILE B N 1
ATOM 1525 C CA . ILE B 1 62 ? -14.133 -16.656 -10.797 1 85.88 62 ILE B CA 1
ATOM 1526 C C . ILE B 1 62 ? -14.5 -17.781 -9.836 1 85.88 62 ILE B C 1
ATOM 1528 O O . ILE B 1 62 ? -15.578 -17.781 -9.234 1 85.88 62 ILE B O 1
ATOM 1532 N N . GLN B 1 63 ? -13.578 -18.719 -9.711 1 83.88 63 GLN B N 1
ATOM 1533 C CA . GLN B 1 63 ? -13.789 -19.859 -8.828 1 83.88 63 GLN B CA 1
ATOM 1534 C C . GLN B 1 63 ? -14.047 -19.406 -7.398 1 83.88 63 GLN B C 1
ATOM 1536 O O . GLN B 1 63 ? -14.984 -19.875 -6.754 1 83.88 63 GLN B O 1
ATOM 1541 N N . GLU B 1 64 ? -13.242 -18.516 -6.945 1 85.12 64 GLU B N 1
ATOM 1542 C CA . GLU B 1 64 ? -13.383 -18.047 -5.57 1 85.12 64 GLU B CA 1
ATOM 1543 C C . GLU B 1 64 ? -14.602 -17.141 -5.422 1 85.12 64 GLU B C 1
ATOM 1545 O O . GLU B 1 64 ? -15.258 -17.141 -4.375 1 85.12 64 GLU B O 1
ATOM 1550 N N . LEU B 1 65 ? -14.844 -16.391 -6.441 1 85.06 65 LEU B N 1
ATOM 1551 C CA . LEU B 1 65 ? -15.992 -15.484 -6.418 1 85.06 65 LEU B CA 1
ATOM 1552 C C . LEU B 1 65 ? -17.297 -16.266 -6.266 1 85.06 65 LEU B C 1
ATOM 1554 O O . LEU B 1 65 ? -18.203 -15.844 -5.551 1 85.06 65 LEU B O 1
ATOM 1558 N N . LYS B 1 66 ? -17.375 -17.359 -6.895 1 87.69 66 LYS B N 1
ATOM 1559 C CA . LYS B 1 66 ? -18.547 -18.234 -6.781 1 87.69 66 LYS B CA 1
ATOM 1560 C C . LYS B 1 66 ? -18.734 -18.703 -5.344 1 87.69 66 LYS B C 1
ATOM 1562 O O . LYS B 1 66 ? -19.859 -19.031 -4.934 1 87.69 66 LYS B O 1
ATOM 1567 N N . ARG B 1 67 ? -17.703 -18.688 -4.621 1 86.81 67 ARG B N 1
ATOM 1568 C CA . ARG B 1 67 ? -17.75 -19.109 -3.225 1 86.81 67 ARG B CA 1
ATOM 1569 C C . ARG B 1 67 ? -17.891 -17.906 -2.299 1 86.81 67 ARG B C 1
ATOM 1571 O O . ARG B 1 67 ? -17.781 -18.047 -1.077 1 86.81 67 ARG B O 1
ATOM 1578 N N . GLY B 1 68 ? -17.984 -16.703 -2.861 1 83.88 68 GLY B N 1
ATOM 1579 C CA . GLY B 1 68 ? -18.188 -15.469 -2.1 1 83.88 68 GLY B CA 1
ATOM 1580 C C . GLY B 1 68 ? -16.875 -14.844 -1.644 1 83.88 68 GLY B C 1
ATOM 1581 O O . GLY B 1 68 ? -16.875 -14.016 -0.726 1 83.88 68 GLY B O 1
ATOM 1582 N N . ASN B 1 69 ? -15.836 -15.406 -2.258 1 83.19 69 ASN B N 1
ATOM 1583 C CA . ASN B 1 69 ? -14.523 -14.883 -1.896 1 83.19 69 ASN B CA 1
ATOM 1584 C C . ASN B 1 69 ? -13.953 -13.992 -2.998 1 83.19 69 ASN B C 1
ATOM 1586 O O . ASN B 1 69 ? -13.906 -14.391 -4.164 1 83.19 69 ASN B O 1
ATOM 1590 N N . LEU B 1 70 ? -13.648 -12.75 -2.605 1 88.5 70 LEU B N 1
ATOM 1591 C CA . LEU B 1 70 ? -12.938 -11.867 -3.525 1 88.5 70 LEU B CA 1
ATOM 1592 C C . LEU B 1 70 ? -11.43 -12.094 -3.449 1 88.5 70 LEU B C 1
ATOM 1594 O O . LEU B 1 70 ? -10.781 -11.648 -2.502 1 88.5 70 LEU B O 1
ATOM 1598 N N . ALA B 1 71 ? -11.031 -12.93 -4.453 1 89.69 71 ALA B N 1
ATOM 1599 C CA . ALA B 1 71 ? -9.617 -13.281 -4.527 1 89.69 71 ALA B CA 1
ATOM 1600 C C . ALA B 1 71 ? -9.039 -12.945 -5.898 1 89.69 71 ALA B C 1
ATOM 1602 O O . ALA B 1 71 ? -9.781 -12.797 -6.871 1 89.69 71 ALA B O 1
ATOM 1603 N N . LEU B 1 72 ? -7.738 -12.82 -5.945 1 94.38 72 LEU B N 1
ATOM 1604 C CA . LEU B 1 72 ? -7.098 -12.469 -7.207 1 94.38 72 LEU B CA 1
ATOM 1605 C C . LEU B 1 72 ? -6.379 -13.672 -7.809 1 94.38 72 LEU B C 1
ATOM 1607 O O . LEU B 1 72 ? -5.77 -14.461 -7.082 1 94.38 72 LEU B O 1
ATOM 1611 N N . THR B 1 73 ? -6.504 -13.781 -9.07 1 92.5 73 THR B N 1
ATOM 1612 C CA . THR B 1 73 ? -5.688 -14.711 -9.836 1 92.5 73 THR B CA 1
ATOM 1613 C C . THR B 1 73 ? -4.523 -13.984 -10.508 1 92.5 73 THR B C 1
ATOM 1615 O O . THR B 1 73 ? -4.699 -12.906 -11.078 1 92.5 73 THR B O 1
ATOM 1618 N N . LEU B 1 74 ? -3.34 -14.477 -10.289 1 95.94 74 LEU B N 1
ATOM 1619 C CA . LEU B 1 74 ? -2.15 -14.039 -11.016 1 95.94 74 LEU B CA 1
ATOM 1620 C C . LEU B 1 74 ? -1.739 -15.07 -12.055 1 95.94 74 LEU B C 1
ATOM 1622 O O . LEU B 1 74 ? -1.341 -16.188 -11.711 1 95.94 74 LEU B O 1
ATOM 1626 N N . ARG B 1 75 ? -1.815 -14.68 -13.305 1 94.69 75 ARG B N 1
ATOM 1627 C CA . ARG B 1 75 ? -1.493 -15.586 -14.406 1 94.69 75 ARG B CA 1
ATOM 1628 C C . ARG B 1 75 ? -0.059 -15.383 -14.883 1 94.69 75 ARG B C 1
ATOM 1630 O O . ARG B 1 75 ? 0.501 -14.297 -14.734 1 94.69 75 ARG B O 1
ATOM 1637 N N . ASN B 1 76 ? 0.432 -16.484 -15.43 1 94.75 76 ASN B N 1
ATOM 1638 C CA . ASN B 1 76 ? 1.778 -16.438 -15.992 1 94.75 76 ASN B CA 1
ATOM 1639 C C . ASN B 1 76 ? 2.762 -15.766 -15.031 1 94.75 76 ASN B C 1
ATOM 1641 O O . ASN B 1 76 ? 3.436 -14.805 -15.406 1 94.75 76 ASN B O 1
ATOM 1645 N N . VAL B 1 77 ? 2.889 -16.359 -13.914 1 94.81 77 VAL B N 1
ATOM 1646 C CA . VAL B 1 77 ? 3.773 -15.852 -12.867 1 94.81 77 VAL B CA 1
ATOM 1647 C C . VAL B 1 77 ? 5.184 -15.672 -13.422 1 94.81 77 VAL B C 1
ATOM 1649 O O . VAL B 1 77 ? 5.676 -16.516 -14.164 1 94.81 77 VAL B O 1
ATOM 1652 N N . GLN B 1 78 ? 5.809 -14.57 -13.07 1 95.62 78 GLN B N 1
ATOM 1653 C CA . GLN B 1 78 ? 7.148 -14.227 -13.539 1 95.62 78 GLN B CA 1
ATOM 1654 C C . GLN B 1 78 ? 8.102 -14.031 -12.367 1 95.62 78 GLN B C 1
ATOM 1656 O O . GLN B 1 78 ? 7.672 -13.781 -11.234 1 95.62 78 GLN B O 1
ATOM 1661 N N . GLU B 1 79 ? 9.359 -14.156 -12.68 1 94.25 79 GLU B N 1
ATOM 1662 C CA . GLU B 1 79 ? 10.367 -13.938 -11.648 1 94.25 79 GLU B CA 1
ATOM 1663 C C . GLU B 1 79 ? 10.234 -12.539 -11.031 1 94.25 79 GLU B C 1
ATOM 1665 O O . GLU B 1 79 ? 10.5 -12.352 -9.844 1 94.25 79 GLU B O 1
ATOM 1670 N N . SER B 1 80 ? 9.789 -11.602 -11.906 1 93.94 80 SER B N 1
ATOM 1671 C CA . SER B 1 80 ? 9.68 -10.219 -11.461 1 93.94 80 SER B CA 1
ATOM 1672 C C . SER B 1 80 ? 8.531 -10.055 -10.461 1 93.94 80 SER B C 1
ATOM 1674 O O . SER B 1 80 ? 8.43 -9.016 -9.797 1 93.94 80 SER B O 1
ATOM 1676 N N . ASP B 1 81 ? 7.672 -11.055 -10.328 1 95.44 81 ASP B N 1
ATOM 1677 C CA . ASP B 1 81 ? 6.586 -11 -9.359 1 95.44 81 ASP B CA 1
ATOM 1678 C C . ASP B 1 81 ? 7.098 -11.281 -7.949 1 95.44 81 ASP B C 1
ATOM 1680 O O . ASP B 1 81 ? 6.375 -11.094 -6.969 1 95.44 81 ASP B O 1
ATOM 1684 N N . SER B 1 82 ? 8.367 -11.742 -7.785 1 93.31 82 SER B N 1
ATOM 1685 C CA . SER B 1 82 ? 8.945 -12.102 -6.492 1 93.31 82 SER B CA 1
ATOM 1686 C C . SER B 1 82 ? 9.07 -10.883 -5.586 1 93.31 82 SER B C 1
ATOM 1688 O O . SER B 1 82 ? 9.336 -9.773 -6.059 1 93.31 82 SER B O 1
ATOM 1690 N N . GLY B 1 83 ? 8.906 -11.156 -4.297 1 93.69 83 GLY B N 1
ATOM 1691 C CA . GLY B 1 83 ? 9.094 -10.102 -3.318 1 93.69 83 GLY B CA 1
ATOM 1692 C C . GLY B 1 83 ? 7.941 -9.984 -2.34 1 93.69 83 GLY B C 1
ATOM 1693 O O . GLY B 1 83 ? 7.199 -10.938 -2.127 1 93.69 83 GLY B O 1
ATOM 1694 N N . CYS B 1 84 ? 7.871 -8.789 -1.71 1 93.5 84 CYS B N 1
ATOM 1695 C CA . CYS B 1 84 ? 6.84 -8.531 -0.712 1 93.5 84 CYS B CA 1
ATOM 1696 C C . CYS B 1 84 ? 5.594 -7.934 -1.356 1 93.5 84 CYS B C 1
ATOM 1698 O O . CYS B 1 84 ? 5.656 -6.859 -1.957 1 93.5 84 CYS B O 1
ATOM 1700 N N . ASN B 1 85 ? 4.527 -8.688 -1.251 1 95.56 85 ASN B N 1
ATOM 1701 C CA . ASN B 1 85 ? 3.234 -8.219 -1.742 1 95.56 85 ASN B CA 1
ATOM 1702 C C . ASN B 1 85 ? 2.312 -7.816 -0.595 1 95.56 85 ASN B C 1
ATOM 1704 O O . ASN B 1 85 ? 2.041 -8.617 0.302 1 95.56 85 ASN B O 1
ATOM 1708 N N . VAL B 1 86 ? 1.863 -6.574 -0.644 1 95.75 86 VAL B N 1
ATOM 1709 C CA . VAL B 1 86 ? 1.05 -6.004 0.424 1 95.75 86 VAL B CA 1
ATOM 1710 C C . VAL B 1 86 ? -0.367 -5.746 -0.085 1 95.75 86 VAL B C 1
ATOM 1712 O O . VAL B 1 86 ? -0.556 -5.066 -1.096 1 95.75 86 VAL B O 1
ATOM 1715 N N . PHE B 1 87 ? -1.318 -6.344 0.6 1 95.38 87 PHE B N 1
ATOM 1716 C CA . PHE B 1 87 ? -2.725 -6.098 0.3 1 95.38 87 PHE B CA 1
ATOM 1717 C C . PHE B 1 87 ? -3.398 -5.348 1.44 1 95.38 87 PHE B C 1
ATOM 1719 O O . PHE B 1 87 ? -3.234 -5.703 2.609 1 95.38 87 PHE B O 1
ATOM 1726 N N . HIS B 1 88 ? -4.102 -4.297 1.087 1 94.06 88 HIS B N 1
ATOM 1727 C CA . HIS B 1 88 ? -4.871 -3.664 2.152 1 94.06 88 HIS B CA 1
ATOM 1728 C C . HIS B 1 88 ? -6.328 -3.482 1.745 1 94.06 88 HIS B C 1
ATOM 1730 O O . HIS B 1 88 ? -6.629 -3.27 0.567 1 94.06 88 HIS B O 1
ATOM 1736 N N . ASN B 1 89 ? -7.152 -3.641 2.699 1 92.62 89 ASN B N 1
ATOM 1737 C CA . ASN B 1 89 ? -8.594 -3.461 2.568 1 92.62 89 ASN B CA 1
ATOM 1738 C C . ASN B 1 89 ? -9.055 -2.156 3.209 1 92.62 89 ASN B C 1
ATOM 1740 O O . ASN B 1 89 ? -9.305 -2.105 4.414 1 92.62 89 ASN B O 1
ATOM 1744 N N . GLY B 1 90 ? -9.18 -1.127 2.307 1 88.12 90 GLY B N 1
ATOM 1745 C CA . GLY B 1 90 ? -9.492 0.176 2.873 1 88.12 90 GLY B CA 1
ATOM 1746 C C . GLY B 1 90 ? -8.547 0.588 3.984 1 88.12 90 GLY B C 1
ATOM 1747 O O . GLY B 1 90 ? -7.34 0.348 3.9 1 88.12 90 GLY B O 1
ATOM 1748 N N . CYS B 1 91 ? -9.117 1.274 4.934 1 87 91 CYS B N 1
ATOM 1749 C CA . CYS B 1 91 ? -8.32 1.742 6.062 1 87 91 CYS B CA 1
ATOM 1750 C C . CYS B 1 91 ? -8.484 0.818 7.266 1 87 91 CYS B C 1
ATOM 1752 O O . CYS B 1 91 ? -8.664 1.284 8.391 1 87 91 CYS B O 1
ATOM 1754 N N . LEU B 1 92 ? -8.445 -0.479 6.988 1 85.44 92 LEU B N 1
ATOM 1755 C CA . LEU B 1 92 ? -8.836 -1.415 8.039 1 85.44 92 LEU B CA 1
ATOM 1756 C C . LEU B 1 92 ? -7.727 -2.432 8.297 1 85.44 92 LEU B C 1
ATOM 1758 O O . LEU B 1 92 ? -7.289 -2.607 9.43 1 85.44 92 LEU B O 1
ATOM 1762 N N . LYS B 1 93 ? -7.293 -3.066 7.305 1 85.88 93 LYS B N 1
ATOM 1763 C CA . LYS B 1 93 ? -6.336 -4.145 7.527 1 85.88 93 LYS B CA 1
ATOM 1764 C C . LYS B 1 93 ? -5.434 -4.34 6.312 1 85.88 93 LYS B C 1
ATOM 1766 O O . LYS B 1 93 ? -5.805 -3.98 5.191 1 85.88 93 LYS B O 1
ATOM 1771 N N . SER B 1 94 ? -4.281 -4.852 6.602 1 90 94 SER B N 1
ATOM 1772 C CA . SER B 1 94 ? -3.346 -5.24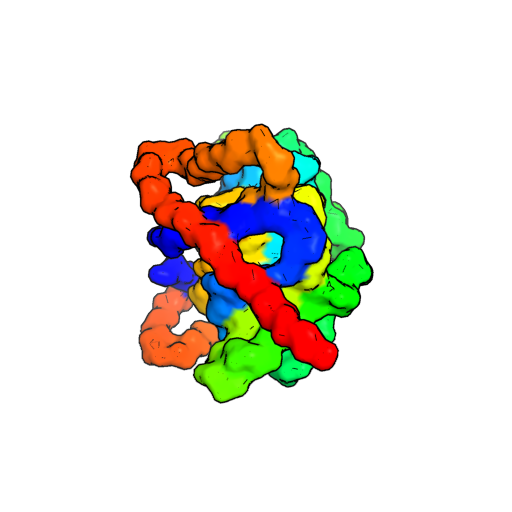6 5.551 1 90 94 SER B CA 1
ATOM 1773 C C . SER B 1 94 ? -2.85 -6.672 5.758 1 90 94 SER B C 1
ATOM 1775 O O . SER B 1 94 ? -2.832 -7.172 6.887 1 90 94 SER B O 1
ATOM 1777 N N . VAL B 1 95 ? -2.574 -7.266 4.688 1 89.38 95 VAL B N 1
ATOM 1778 C CA . VAL B 1 95 ? -1.934 -8.578 4.73 1 89.38 95 VAL B CA 1
ATOM 1779 C C . VAL B 1 95 ? -0.65 -8.555 3.906 1 89.38 95 VAL B C 1
ATOM 1781 O O . VAL B 1 95 ? -0.578 -7.871 2.879 1 89.38 95 VAL B O 1
ATOM 1784 N N . PHE B 1 96 ? 0.317 -9.25 4.426 1 90.38 96 PHE B N 1
ATOM 1785 C CA . PHE B 1 96 ? 1.606 -9.344 3.75 1 90.38 96 PHE B CA 1
ATOM 1786 C C . PHE B 1 96 ? 1.814 -10.742 3.18 1 90.38 96 PHE B C 1
ATOM 1788 O O . PHE B 1 96 ? 1.594 -11.742 3.869 1 90.38 96 PHE B O 1
ATOM 1795 N N . LEU B 1 97 ? 2.248 -10.742 1.893 1 90.69 97 LEU B N 1
ATOM 1796 C CA . LEU B 1 97 ? 2.574 -12 1.22 1 90.69 97 LEU B CA 1
ATOM 1797 C C . LEU B 1 97 ? 3.947 -11.922 0.561 1 90.69 97 LEU B C 1
ATOM 1799 O O . LEU B 1 97 ? 4.184 -11.062 -0.29 1 90.69 97 LEU B O 1
ATOM 1803 N N . ASN B 1 98 ? 4.832 -12.734 1.018 1 89.62 98 ASN B N 1
ATOM 1804 C CA . ASN B 1 98 ? 6.109 -12.867 0.322 1 89.62 98 ASN B CA 1
ATOM 1805 C C . ASN B 1 98 ? 6.051 -13.93 -0.771 1 89.62 98 ASN B C 1
ATOM 1807 O O . ASN B 1 98 ? 5.996 -15.125 -0.479 1 89.62 98 ASN B O 1
ATOM 1811 N N . LEU B 1 99 ? 6.07 -13.531 -1.963 1 92.06 99 LEU B N 1
ATOM 1812 C CA . LEU B 1 99 ? 6.023 -14.445 -3.102 1 92.06 99 LEU B CA 1
ATOM 1813 C C . LEU B 1 99 ? 7.43 -14.797 -3.574 1 92.06 99 LEU B C 1
ATOM 1815 O O . LEU B 1 99 ? 8.227 -13.906 -3.893 1 92.06 99 LEU B O 1
ATOM 1819 N N . GLN B 1 100 ? 7.684 -16.062 -3.523 1 88.81 100 GLN B N 1
ATOM 1820 C CA . GLN B 1 100 ? 8.953 -16.578 -4.02 1 88.81 100 GLN B CA 1
ATOM 1821 C C . GLN B 1 100 ? 8.766 -17.359 -5.312 1 88.81 100 GLN B C 1
ATOM 1823 O O . GLN B 1 100 ? 8.211 -18.469 -5.301 1 88.81 100 GLN B O 1
ATOM 1828 N N . VAL B 1 101 ? 9.273 -16.688 -6.438 1 91.94 101 VAL B N 1
ATOM 1829 C CA . VAL B 1 101 ? 9.125 -17.312 -7.746 1 91.94 101 VAL B CA 1
ATOM 1830 C C . VAL B 1 101 ? 10.438 -17.984 -8.141 1 91.94 101 VAL B C 1
ATOM 1832 O O . VAL B 1 101 ? 11.445 -17.312 -8.367 1 91.94 101 VAL B O 1
ATOM 1835 N N . ASN B 1 102 ? 10.414 -19.328 -8.086 1 84.25 102 ASN B N 1
ATOM 1836 C CA . ASN B 1 102 ? 11.641 -20.062 -8.352 1 84.25 102 ASN B CA 1
ATOM 1837 C C . ASN B 1 102 ? 11.492 -20.969 -9.57 1 84.25 102 ASN B C 1
ATOM 1839 O O . ASN B 1 102 ? 10.438 -21.578 -9.773 1 84.25 102 ASN B O 1
ATOM 1843 N N . VAL B 1 103 ? 12.383 -20.812 -10.398 1 64.62 103 VAL B N 1
ATOM 1844 C CA . VAL B 1 103 ? 12.461 -21.734 -11.531 1 64.62 103 VAL B CA 1
ATOM 1845 C C . VAL B 1 103 ? 12.836 -23.125 -11.031 1 64.62 103 VAL B C 1
ATOM 1847 O O . VAL B 1 103 ? 13.531 -23.266 -10.031 1 64.62 103 VAL B O 1
ATOM 1850 N N . GLU B 1 104 ? 12.164 -24.156 -11.43 1 57.41 104 GLU B N 1
ATOM 1851 C CA . GLU B 1 104 ? 12.492 -25.547 -11.148 1 57.41 104 GLU B CA 1
ATOM 1852 C C . GLU B 1 104 ? 14 -25.781 -11.125 1 57.41 104 GLU B C 1
ATOM 1854 O O . GLU B 1 104 ? 14.711 -25.297 -12.016 1 57.41 104 GLU B O 1
ATOM 1859 N N . GLY B 1 105 ? 14.633 -26.344 -10.047 1 54.59 105 GLY B N 1
ATOM 1860 C CA . GLY B 1 105 ? 16.016 -26.625 -9.688 1 54.59 105 GLY B CA 1
ATOM 1861 C C . GLY B 1 105 ? 16.562 -25.672 -8.641 1 54.59 105 GLY B C 1
ATOM 1862 O O . GLY B 1 105 ? 17.688 -25.844 -8.164 1 54.59 105 GLY B O 1
ATOM 1863 N N . ASP B 1 106 ? 15.977 -24.594 -8.688 1 50.12 106 ASP B N 1
ATOM 1864 C CA . ASP B 1 106 ? 16.5 -23.625 -7.719 1 50.12 106 ASP B CA 1
ATOM 1865 C C . ASP B 1 106 ? 15.961 -23.922 -6.32 1 50.12 106 ASP B C 1
ATOM 1867 O O . ASP B 1 106 ? 14.781 -24.266 -6.16 1 50.12 106 ASP B O 1
ATOM 1871 N N . LYS B 1 107 ? 16.766 -24.5 -5.57 1 45.69 107 LYS B N 1
ATOM 1872 C CA . LYS B 1 107 ? 16.469 -24.703 -4.156 1 45.69 107 LYS B CA 1
ATOM 1873 C C . LYS B 1 107 ? 15.562 -23.594 -3.621 1 45.69 107 LYS B C 1
ATOM 1875 O O . LYS B 1 107 ? 15.867 -22.406 -3.785 1 45.69 107 LYS B O 1
ATOM 1880 N N . ALA B 1 108 ? 14.398 -23.812 -3.578 1 45.44 108 ALA B N 1
ATOM 1881 C CA . ALA B 1 108 ? 13.453 -22.875 -2.961 1 45.44 108 ALA B CA 1
ATOM 1882 C C . ALA B 1 108 ? 14.102 -22.109 -1.812 1 45.44 108 ALA B C 1
ATOM 1884 O O . ALA B 1 108 ? 14.594 -22.719 -0.854 1 45.44 108 ALA B O 1
ATOM 1885 N N . LEU B 1 109 ? 14.844 -21.078 -2.148 1 39.81 109 LEU B N 1
ATOM 1886 C CA . LEU B 1 109 ? 15.359 -20.281 -1.046 1 39.81 109 LEU B CA 1
ATOM 1887 C C . LEU B 1 109 ? 14.266 -19.984 -0.022 1 39.81 109 LEU B C 1
ATOM 1889 O O . LEU B 1 109 ? 13.203 -19.453 -0.371 1 39.81 109 LEU B O 1
ATOM 1893 N N . GLU B 1 110 ? 14.188 -20.906 0.841 1 41.12 110 GLU B N 1
ATOM 1894 C CA . GLU B 1 110 ? 13.391 -20.656 2.045 1 41.12 110 GLU B CA 1
ATOM 1895 C C . GLU B 1 110 ? 13.695 -19.297 2.641 1 41.12 110 GLU B C 1
ATOM 1897 O O . GLU B 1 110 ? 14.539 -19.172 3.533 1 41.12 110 GLU B O 1
ATOM 1902 N N . THR B 1 111 ? 14.094 -18.312 1.789 1 37.47 111 THR B N 1
ATOM 1903 C CA . THR B 1 111 ? 14.445 -17.109 2.531 1 37.47 111 THR B CA 1
ATOM 1904 C C . THR B 1 111 ? 13.242 -16.578 3.303 1 37.47 111 THR B C 1
ATOM 1906 O O . THR B 1 111 ? 12.164 -16.391 2.73 1 37.47 111 THR B O 1
ATOM 1909 N N . ASP B 1 112 ? 13.32 -16.922 4.492 1 38.25 112 ASP B N 1
ATOM 1910 C CA . ASP B 1 112 ? 12.406 -16.438 5.523 1 38.25 112 ASP B CA 1
ATOM 1911 C C . ASP B 1 112 ? 12.539 -14.93 5.699 1 38.25 112 ASP B C 1
ATOM 1913 O O . ASP B 1 112 ? 13.648 -14.391 5.676 1 38.25 112 ASP B O 1
ATOM 1917 N N . CYS B 1 113 ? 11.961 -14.211 4.926 1 35.69 113 CYS B N 1
ATOM 1918 C CA . CYS B 1 113 ? 12 -12.812 5.32 1 35.69 113 CYS B CA 1
ATOM 1919 C C . CYS B 1 113 ? 11.992 -12.664 6.836 1 35.69 113 CYS B C 1
ATOM 1921 O O . CYS B 1 113 ? 11.023 -13.062 7.496 1 35.69 113 CYS B O 1
ATOM 1923 N N . VAL B 1 114 ? 13.164 -12.938 7.418 1 35.09 114 VAL B N 1
ATOM 1924 C CA . VAL B 1 114 ? 13.539 -12.75 8.812 1 35.09 114 VAL B CA 1
ATOM 1925 C C . VAL B 1 114 ? 13.266 -11.305 9.234 1 35.09 114 VAL B C 1
ATOM 1927 O O . VAL B 1 114 ? 13.844 -10.375 8.68 1 35.09 114 VAL B O 1
ATOM 1930 N N . GLU B 1 115 ? 12.078 -11.031 9.523 1 36.31 115 GLU B N 1
ATOM 1931 C CA . GLU B 1 115 ? 12.102 -9.805 10.32 1 36.31 115 GLU B CA 1
ATOM 1932 C C . GLU B 1 115 ? 13.234 -9.828 11.336 1 36.31 115 GLU B C 1
ATOM 1934 O O . GLU B 1 115 ? 13.484 -10.859 11.977 1 36.31 115 GLU B O 1
ATOM 1939 N N . ARG B 1 116 ? 14.141 -9.148 11.18 1 31.2 116 ARG B N 1
ATOM 1940 C CA . ARG B 1 116 ? 15.125 -8.805 12.195 1 31.2 116 ARG B CA 1
ATOM 1941 C C . ARG B 1 116 ? 14.453 -8.547 13.539 1 31.2 116 ARG B C 1
ATOM 1943 O O . ARG B 1 116 ? 13.617 -7.648 13.664 1 31.2 116 ARG B O 1
ATOM 1950 N N . GLY B 1 117 ? 14.273 -9.781 14.547 1 34.56 117 GLY B N 1
ATOM 1951 C CA . GLY B 1 117 ? 14.125 -10.266 15.906 1 34.56 117 GLY B CA 1
ATOM 1952 C C . GLY B 1 117 ? 13.461 -11.633 15.984 1 34.56 117 GLY B C 1
ATOM 1953 O O . GLY B 1 117 ? 13.984 -12.547 16.609 1 34.56 117 GLY B O 1
ATOM 1954 N N . ASN B 1 118 ? 11.984 -11.68 16.219 1 33.91 118 ASN B N 1
ATOM 1955 C CA . ASN B 1 118 ? 11.367 -12.977 16.484 1 33.91 118 ASN B CA 1
ATOM 1956 C C . ASN B 1 118 ? 11.195 -13.797 15.211 1 33.91 118 ASN B C 1
ATOM 1958 O O . ASN B 1 118 ? 10.812 -13.266 14.172 1 33.91 118 ASN B O 1
ATOM 1962 N N . ILE B 1 119 ? 12.023 -14.742 14.984 1 35.81 119 ILE B N 1
ATOM 1963 C CA . ILE B 1 119 ? 11.984 -15.805 13.992 1 35.81 119 ILE B CA 1
ATOM 1964 C C . ILE B 1 119 ? 10.562 -16.344 13.859 1 35.81 119 ILE B C 1
ATOM 1966 O O . ILE B 1 119 ? 9.992 -16.844 14.836 1 35.81 119 ILE B O 1
ATOM 1970 N N . ILE B 1 120 ? 9.57 -15.648 13.352 1 36.78 120 ILE B N 1
ATOM 1971 C CA . ILE B 1 120 ? 8.312 -16.391 13.234 1 36.78 120 ILE B CA 1
ATOM 1972 C C . ILE B 1 120 ? 8.359 -17.297 12.008 1 36.78 120 ILE B C 1
ATOM 1974 O O . ILE B 1 120 ? 8.766 -16.859 10.922 1 36.78 120 ILE B O 1
ATOM 1978 N N . LEU B 1 121 ? 8.43 -18.562 12.266 1 40.66 121 LEU B N 1
ATOM 1979 C CA . LEU B 1 121 ? 8.266 -19.594 11.25 1 40.66 121 LEU B CA 1
ATOM 1980 C C . LEU B 1 121 ? 6.977 -19.391 10.469 1 40.66 121 LEU B C 1
ATOM 1982 O O . LEU B 1 121 ? 5.891 -19.344 11.055 1 40.66 121 LEU B O 1
ATOM 1986 N N . ILE B 1 122 ? 7.117 -18.625 9.5 1 45.41 122 ILE B N 1
ATOM 1987 C CA . ILE B 1 122 ? 5.867 -18.5 8.75 1 45.41 122 ILE B CA 1
ATOM 1988 C C . ILE B 1 122 ? 5.727 -19.672 7.781 1 45.41 122 ILE B C 1
ATOM 1990 O O . ILE B 1 122 ? 6.617 -19.922 6.965 1 45.41 122 ILE B O 1
ATOM 1994 N N . PRO B 1 123 ? 4.773 -20.484 8.031 1 51.09 123 PRO B N 1
ATOM 1995 C CA . PRO B 1 123 ? 4.539 -21.594 7.109 1 51.09 123 PRO B CA 1
ATOM 1996 C C . PRO B 1 123 ? 4.48 -21.141 5.648 1 51.09 123 PRO B C 1
ATOM 1998 O O . PRO B 1 123 ? 3.963 -20.062 5.348 1 51.09 123 PRO B O 1
ATOM 2001 N N . ARG B 1 124 ? 5.387 -21.781 4.883 1 47.75 124 ARG B N 1
ATOM 2002 C CA . ARG B 1 124 ? 5.352 -21.609 3.434 1 47.75 124 ARG B CA 1
ATOM 2003 C C . ARG B 1 124 ? 4.211 -22.406 2.816 1 47.75 124 ARG B C 1
ATOM 2005 O O . ARG B 1 124 ? 3.992 -23.562 3.178 1 47.75 124 ARG B O 1
ATOM 2012 N N . GLU B 1 125 ? 3.258 -21.672 2.359 1 53.81 125 GLU B N 1
ATOM 2013 C CA . GLU B 1 125 ? 2.197 -22.375 1.652 1 53.81 125 GLU B CA 1
ATOM 2014 C C . GLU B 1 125 ? 2.455 -22.406 0.149 1 53.81 125 GLU B C 1
ATOM 2016 O O . GLU B 1 125 ? 2.889 -21.406 -0.429 1 53.81 125 GLU B O 1
ATOM 2021 N N . THR B 1 126 ? 2.662 -23.594 -0.419 1 44.19 126 THR B N 1
ATOM 2022 C CA . THR B 1 126 ? 2.682 -23.688 -1.874 1 44.19 126 THR B CA 1
ATOM 2023 C C . THR B 1 126 ? 1.307 -23.391 -2.459 1 44.19 126 THR B C 1
ATOM 2025 O O . THR B 1 126 ? 0.299 -23.938 -2.018 1 44.19 126 THR B O 1
ATOM 2028 N N . VAL B 1 127 ? 1.112 -22.188 -2.906 1 52.66 127 VAL B N 1
ATOM 2029 C CA . VAL B 1 127 ? -0.183 -21.781 -3.436 1 52.66 127 VAL B CA 1
ATOM 2030 C C . VAL B 1 127 ? -0.625 -22.75 -4.531 1 52.66 127 VAL B C 1
ATOM 2032 O O . VAL B 1 127 ? 0.204 -23.266 -5.285 1 52.66 127 VAL B O 1
ATOM 2035 N N . HIS B 1 128 ? -1.902 -23.156 -4.461 1 51.97 128 HIS B N 1
ATOM 2036 C CA . HIS B 1 128 ? -2.637 -24.031 -5.375 1 51.97 128 HIS B CA 1
ATOM 2037 C C . HIS B 1 128 ? -2.627 -23.469 -6.793 1 51.97 128 HIS B C 1
ATOM 2039 O O . HIS B 1 128 ? -2.865 -22.281 -7 1 51.97 128 HIS B O 1
ATOM 2045 N N . HIS B 1 129 ? -1.913 -24.156 -7.711 1 53.44 129 HIS B N 1
ATOM 2046 C CA . HIS B 1 129 ? -1.964 -23.969 -9.156 1 53.44 129 HIS B CA 1
ATOM 2047 C C . HIS B 1 129 ? -3.383 -24.141 -9.688 1 53.44 129 HIS B C 1
ATOM 2049 O O . HIS B 1 129 ? -4.133 -24.984 -9.195 1 53.44 129 HIS B O 1
ATOM 2055 N N . ILE B 1 130 ? -3.91 -23 -10.156 1 52.53 130 ILE B N 1
ATOM 2056 C CA . ILE B 1 130 ? -5.191 -23.109 -10.844 1 52.53 130 ILE B CA 1
ATOM 2057 C C . ILE B 1 130 ? -5.113 -24.219 -11.898 1 52.53 130 ILE B C 1
ATOM 2059 O O . ILE B 1 130 ? -4.223 -24.203 -12.758 1 52.53 130 ILE B O 1
ATOM 2063 N N . GLN B 1 131 ? -5.5 -25.406 -11.539 1 44.31 131 GLN B N 1
ATOM 2064 C CA . GLN B 1 131 ? -5.648 -26.438 -12.562 1 44.31 131 GLN B CA 1
ATOM 2065 C C . GLN B 1 131 ? -6.527 -25.938 -13.703 1 44.31 131 GLN B C 1
ATOM 2067 O O . GLN B 1 131 ? -7.672 -25.531 -13.492 1 44.31 131 GLN B O 1
ATOM 2072 N N . ILE B 1 132 ? -5.867 -25.172 -14.547 1 42.69 132 ILE B N 1
ATOM 2073 C CA . ILE B 1 132 ? -6.617 -24.844 -15.75 1 42.69 132 ILE B CA 1
ATOM 2074 C C . ILE B 1 132 ? -7.289 -26.109 -16.297 1 42.69 132 ILE B C 1
ATOM 2076 O O . ILE B 1 132 ? -6.637 -27.141 -16.469 1 42.69 132 ILE B O 1
ATOM 2080 N N . GLU B 1 133 ? -8.461 -26.406 -15.977 1 41.75 133 GLU B N 1
ATOM 2081 C CA . GLU B 1 133 ? -9.172 -27.453 -16.703 1 41.75 133 GLU B CA 1
ATOM 2082 C C . GLU B 1 133 ? -9.062 -27.266 -18.203 1 41.75 133 GLU B C 1
ATOM 2084 O O . GLU B 1 133 ? -9.18 -26.141 -18.703 1 41.75 133 GLU B O 1
ATOM 2089 N N . PRO B 1 134 ? -8.312 -28.141 -18.922 1 41.22 134 PRO B N 1
ATOM 2090 C CA . PRO B 1 134 ? -8.438 -28.109 -20.391 1 41.22 134 PRO B CA 1
ATOM 2091 C C . PRO B 1 134 ? -9.867 -27.859 -20.859 1 41.22 134 PRO B C 1
ATOM 2093 O O . PRO B 1 134 ? -10.812 -28.391 -20.266 1 41.22 134 PRO B O 1
AT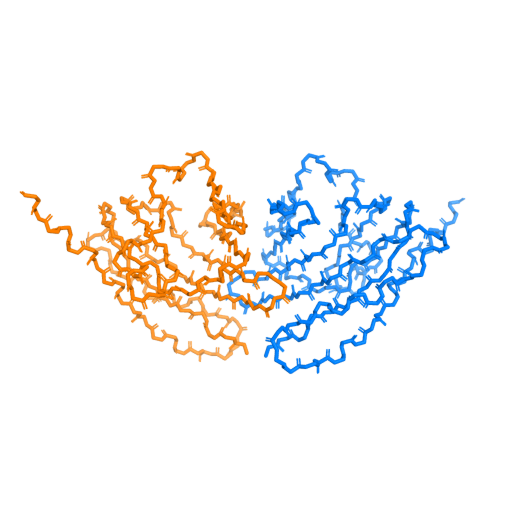OM 2096 N N . LYS B 1 135 ? -10.031 -26.734 -21.562 1 38.81 135 LYS B N 1
ATOM 2097 C CA . LYS B 1 135 ? -11.266 -26.75 -22.344 1 38.81 135 LYS B CA 1
ATOM 2098 C C . LYS B 1 135 ? -11.391 -28.016 -23.172 1 38.81 135 LYS B C 1
ATOM 2100 O O . LYS B 1 135 ? -10.422 -28.453 -23.797 1 38.81 135 LYS B O 1
#

Nearest PDB structures (foldseek):
  6sru-assembly10_J  TM=6.534E-01  e=5.839E-07  Mus musculus
  1nsn-assembly1_H  TM=7.583E-01  e=1.579E-05  Mus musculus
  6l8t-assembly3_C  TM=7.617E-01  e=4.649E-05  Homo sapiens
  6oq5-assembly1_E  TM=6.905E-01  e=9.735E-05  Camelidae
  4lmq-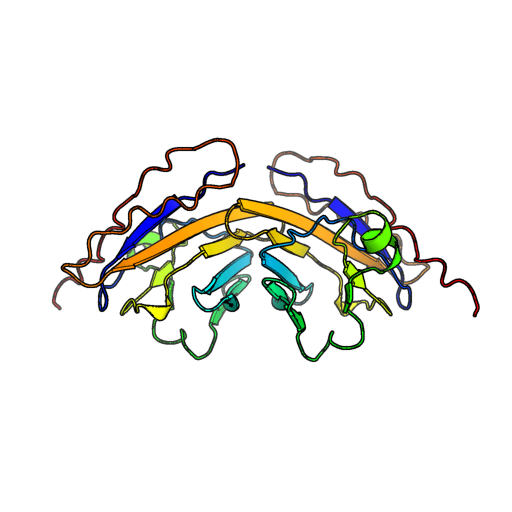assembly1_H  TM=6.794E-01  e=1.534E-04  Homo sapiens

Foldseek 3Di:
DADAEEEEDEAQFKFWDPDFEDLAKKWKWFQWPVRDIDTAWIDHNHDIDGDPVQVVFKDFDPVVVVVVGGIIMGGRDDQRRAGWMWMDHPPPDIHIYGYHYDHPPPDRPPPQPPPPPDSPPRDYDHTDGPPPDDD/DADAEEEEDEAQFKFWDPDFEDLAKKWKWFQWPVRDIDTAWIDHNHDIDGDPVQVVFKDFDPVVVVVVGGIIMGGRDDQRRAGWMWMDHPPPDIHIYGYHYDHPPPDRPPPDPPPPPDSPPRDYDHTDGPPPPDD

Sequence (270 aa):
MVPTRIISAHPGSDIILPVHLSPETSAWTSDGLDGGTTLIYHYNKGQEITNNDYEKRVSLSIQELKRGNLALTLRNVQESDSGCNVFHNGCLKSVFLNLQVNVEGDKALETDCVERGNIILIPRETVHHIQIEPKMV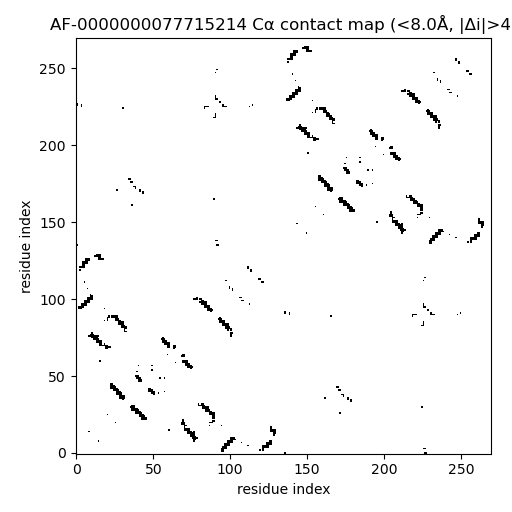PTRIISAHPGSDIILPVHLSPETSAWTSDGLDGGTTLIYHYNKGQEITNNDYEKRVSLSIQELKRGNLALTLRNVQESDSGCNVFHNGCLKSVFLNLQVNVEGDKALETDCVERGNIILIPRETVHHIQIEPK